Protein AF-X1J6J2-F1 (afdb_monomer)

Radius of gyration: 22.46 Å; Cα contacts (8 Å, |Δi|>4): 513; chains: 1; bounding box: 56×34×84 Å

Mean predicted aligned error: 9.99 Å

Nearest PDB structures (foldseek):
  6i2j-assembly1_A  TM=6.824E-01  e=1.708E-07  Pseudomonas aeruginosa PAO1
  6r1f-assembly1_A  TM=6.714E-01  e=5.419E-07  Pseudomonas aeruginosa PAO1
  5fr8-assembly2_B  TM=6.703E-01  e=1.821E-06  Acinetobacter baumannii
  2hdi-assembly1_A  TM=6.844E-01  e=1.929E-06  Escherichia coli
  2hdf-assembly1_A  TM=5.071E-01  e=1.022E-06  Escherichia coli

Sequence (247 aa):
IQRSVSVAATNEQGQGGARASLDQPAAVARYQLPQRSFSITAKEVDETINLKDPEDAVKYMPSLFVRKRNDGDNQAVLATRSWGLNSSARTLIYYDDLLISALIGNNNSGASPKWNLISPEAIGRIDFLNGPFAAAYPGNSIGGVLLITSKMPDKPFAVAKETVSVMPWNQYGTKDTYVTSQTSAAAGNRDGQLSWLVSANYLDSYQQPLAYTTNATFPTGTTGGFAALNKTGGVANVVGTGALAHS

InterPro domains:
  IPR012910 TonB-dependent receptor, plug domain [PF07715] (32-145)
  IPR037066 TonB-dependent receptor, plug domain superfamily [G3DSA:2.170.130.10] (6-156)
  IPR039426 TonB-dependent receptor-like [PS52016] (29-247)
  IPR039426 TonB-dependent receptor-like [PTHR30069] (23-205)

pLDDT: mean 82.09, std 16.45, range [26.69, 94.06]

Organism: NCBI:txid412755

Foldseek 3Di:
DDDDDDPDDDPPDDDDDDQPQLPPDFVCVVVVDPDDKDKDFLVNCVVPFPCQFQVSSCCPPPQWDWDDQDRPDQLTAIAGVVGDQQLRLLEWEDEQNHTQQQNPHRHSPPRHGRSQVDDNQQFGMKMKAAAQDCVPDPRSPRGTYIYTYGRFDAAWDKDKDKDKDWDQDDDLNDTDIWIKIKIKIKTWHDDDPDTDIDIDIDIWTWDDFPDFQWDQDDPPPQDSWAWDADPVRGTTITRDTDDGDID

Secondary structure (DSSP, 8-sta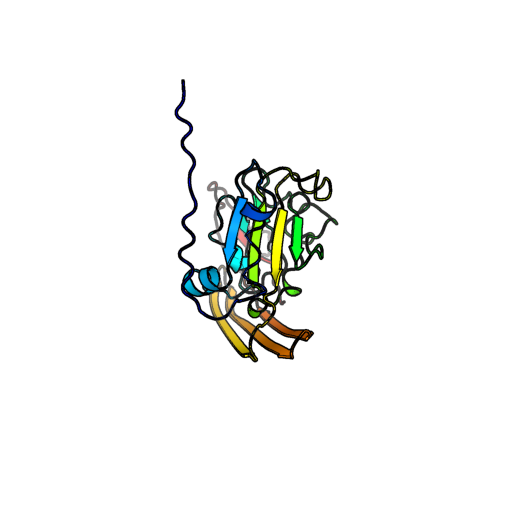te):
-------------------TTTSSPPHHHHHT-SS-EEEEEHHHHHHH---SSGGGGGTTSTTEEEE--STT-TT-EEEESS--TT-GGGSEEEETTEE-S-TT-SSSSSS---GGGS-GGGEEEEEEE-S--TTTS-TTGGG-EEEEEE---SS-EEEEEEEEEEEEEEETTEEEEEEEEEEEEEEEEEETTEEEEEEEEEEEEB----EEEEESSPPTT--S-B--B-TTS-B-EEEEEE---B-

Solvent-accessible surface area (backbone atoms only — not comparable to full-atom values): 14385 Å² total; per-residue (Å²): 134,88,84,84,85,78,84,76,82,81,80,83,76,76,94,70,80,86,50,77,58,72,66,56,62,52,64,57,71,67,65,64,56,96,55,74,58,50,71,49,41,39,69,55,33,69,75,75,39,90,67,76,46,51,72,47,68,48,65,83,43,83,66,47,46,69,54,67,88,54,80,72,45,74,37,37,20,59,21,32,84,89,33,53,48,60,40,21,42,29,37,39,36,26,50,72,85,42,75,36,41,29,75,87,36,57,27,58,77,83,17,22,30,54,56,88,80,49,45,56,86,42,47,30,34,38,33,37,41,57,37,70,42,52,91,87,40,62,76,45,15,55,41,9,39,38,40,34,36,62,52,57,40,75,52,76,49,73,50,74,49,76,49,78,48,79,45,81,42,78,56,93,90,46,71,52,73,33,50,28,43,38,42,37,36,40,40,27,32,40,64,88,92,49,64,45,76,50,74,49,68,51,62,45,23,47,49,71,68,74,40,69,47,60,30,76,60,84,59,92,90,70,74,91,59,41,87,40,62,46,100,85,70,45,61,33,24,36,72,46,75,34,70,70,48,74,75

Structure (mmCIF, N/CA/C/O backbone):
data_AF-X1J6J2-F1
#
_entry.id   AF-X1J6J2-F1
#
loop_
_atom_site.group_PDB
_atom_site.id
_atom_site.type_symbol
_atom_site.label_atom_id
_atom_site.label_alt_id
_atom_site.label_comp_id
_atom_site.label_asym_id
_atom_site.label_entity_id
_atom_site.label_seq_id
_atom_site.pdbx_PDB_ins_code
_atom_site.Cartn_x
_atom_site.Cartn_y
_atom_site.Cartn_z
_atom_site.occupancy
_atom_site.B_iso_or_equiv
_atom_site.auth_seq_id
_atom_site.auth_comp_id
_atom_site.auth_asym_id
_atom_site.auth_atom_id
_atom_site.pdbx_PDB_model_num
ATOM 1 N N . ILE A 1 1 ? 14.190 16.298 47.743 1.00 34.09 1 ILE A N 1
ATOM 2 C CA . ILE A 1 1 ? 12.717 16.450 47.802 1.00 34.09 1 ILE A CA 1
ATOM 3 C C . ILE A 1 1 ? 12.254 16.967 46.443 1.00 34.09 1 ILE A C 1
ATOM 5 O O . ILE A 1 1 ? 12.722 18.015 46.032 1.00 34.09 1 ILE A O 1
ATOM 9 N N . GLN A 1 2 ? 11.466 16.133 45.753 1.00 31.81 2 GLN A N 1
ATOM 10 C CA . GLN A 1 2 ? 10.561 16.355 44.610 1.00 31.81 2 GLN A CA 1
ATOM 11 C C . GLN A 1 2 ? 10.740 17.563 43.670 1.00 31.81 2 GLN A C 1
ATOM 13 O O . GLN A 1 2 ? 10.659 18.710 44.093 1.00 31.81 2 GLN A O 1
ATOM 18 N N . ARG A 1 3 ? 10.661 17.276 42.362 1.00 28.14 3 ARG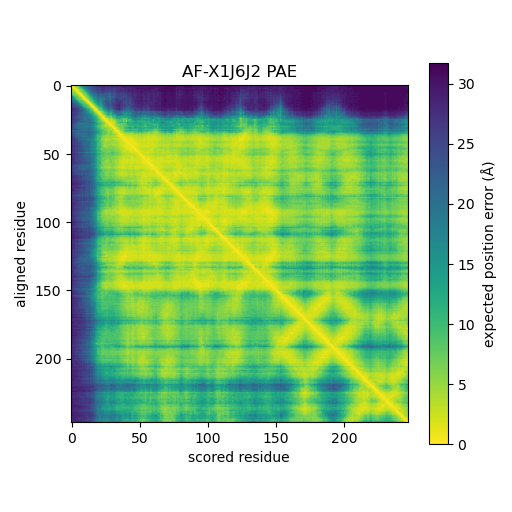 A N 1
ATOM 19 C CA . ARG A 1 3 ? 9.440 17.546 41.572 1.00 28.14 3 ARG A CA 1
ATOM 20 C C . ARG A 1 3 ? 9.403 16.668 40.315 1.00 28.14 3 ARG A C 1
ATOM 22 O O . ARG A 1 3 ? 10.126 16.888 39.353 1.00 28.14 3 ARG A O 1
ATOM 29 N N . SER A 1 4 ? 8.554 15.649 40.370 1.00 27.58 4 SER A N 1
ATOM 30 C CA . SER A 1 4 ? 8.084 14.846 39.243 1.00 27.58 4 SER A CA 1
ATOM 31 C C . SER A 1 4 ? 7.102 15.672 38.410 1.00 27.58 4 SER A C 1
ATOM 33 O O . SER A 1 4 ? 6.116 16.175 38.946 1.00 27.58 4 SER A O 1
ATOM 35 N N . VAL A 1 5 ? 7.369 15.817 37.112 1.00 31.66 5 VAL A N 1
ATOM 36 C CA . VAL A 1 5 ? 6.438 16.433 36.161 1.00 31.66 5 VAL A CA 1
ATOM 37 C C . VAL A 1 5 ? 5.543 15.323 35.623 1.00 31.66 5 VAL A C 1
ATOM 39 O O . VAL A 1 5 ? 5.947 14.534 34.774 1.00 31.66 5 VAL A O 1
ATOM 42 N N . SER A 1 6 ? 4.336 15.228 36.170 1.00 28.83 6 SER A N 1
ATOM 43 C CA . SER A 1 6 ? 3.243 14.428 35.626 1.00 28.83 6 SER A CA 1
ATOM 44 C C . SER A 1 6 ? 2.638 15.174 34.438 1.00 28.83 6 SER A C 1
ATOM 46 O O . SER A 1 6 ? 2.037 16.234 34.619 1.00 28.83 6 SER A O 1
ATOM 48 N N . VAL A 1 7 ? 2.791 14.631 33.232 1.00 30.27 7 VAL A N 1
ATOM 49 C CA . VAL A 1 7 ? 2.040 15.078 32.054 1.00 30.27 7 VAL A CA 1
ATOM 50 C C . VAL A 1 7 ? 0.628 14.512 32.179 1.00 30.27 7 VAL A C 1
ATOM 52 O O . VAL A 1 7 ? 0.382 13.346 31.880 1.00 30.27 7 VAL A O 1
ATOM 55 N N . ALA A 1 8 ? -0.283 15.326 32.706 1.00 28.17 8 ALA A N 1
ATOM 56 C CA . ALA A 1 8 ? -1.706 15.030 32.725 1.00 28.17 8 ALA A CA 1
ATOM 57 C C . ALA A 1 8 ? -2.262 15.208 31.305 1.00 28.17 8 ALA A C 1
ATOM 59 O O . ALA A 1 8 ? -2.255 16.313 30.766 1.00 28.17 8 ALA A O 1
ATOM 60 N N . ALA A 1 9 ? -2.727 14.117 30.698 1.00 30.98 9 ALA A N 1
ATOM 61 C CA . ALA A 1 9 ? -3.560 14.177 29.508 1.00 30.98 9 ALA A CA 1
ATOM 62 C C . ALA A 1 9 ? -4.929 14.742 29.915 1.00 30.98 9 ALA A C 1
ATOM 64 O O . ALA A 1 9 ? -5.708 14.083 30.605 1.00 30.98 9 ALA A O 1
ATOM 65 N N . THR A 1 10 ? -5.202 15.986 29.540 1.00 27.09 10 THR A N 1
ATOM 66 C CA . THR A 1 10 ? -6.517 16.609 29.686 1.00 27.09 10 THR A CA 1
ATOM 67 C C . THR A 1 10 ? -7.464 16.018 28.646 1.00 27.09 10 THR A C 1
ATOM 69 O O . THR A 1 10 ? -7.430 16.397 27.477 1.00 27.09 10 THR A O 1
ATOM 72 N N . ASN A 1 11 ? -8.301 15.075 29.078 1.00 31.78 11 ASN A N 1
ATOM 73 C CA . ASN A 1 11 ? -9.484 14.648 28.340 1.00 31.78 11 ASN A CA 1
ATOM 74 C C . ASN A 1 11 ? -10.595 15.682 28.557 1.00 31.78 11 ASN A C 1
ATOM 76 O O . ASN A 1 11 ? -11.349 15.592 29.524 1.00 31.78 11 ASN A O 1
ATOM 80 N N . GLU A 1 12 ? -10.719 16.648 27.651 1.00 27.95 12 GLU A N 1
ATOM 81 C CA . GLU A 1 12 ? -11.960 17.412 27.515 1.00 27.95 12 GLU A CA 1
ATOM 82 C C . GLU A 1 12 ? -12.925 16.617 26.627 1.00 27.95 12 GLU A C 1
ATOM 84 O O . GLU A 1 12 ? -12.951 16.738 25.404 1.00 27.95 12 GLU A O 1
ATOM 89 N N . GLN A 1 13 ? -13.696 15.731 27.262 1.00 32.72 13 GLN A N 1
ATOM 90 C CA . GLN A 1 13 ? -14.818 15.036 26.636 1.00 32.72 13 GLN A CA 1
ATOM 91 C C . GLN A 1 13 ? -16.052 15.945 26.643 1.00 32.72 13 GLN A C 1
ATOM 93 O O . GLN A 1 13 ? -16.760 16.058 27.643 1.00 32.72 13 GLN A O 1
ATOM 98 N N . GLY A 1 14 ? -16.337 16.558 25.493 1.00 26.69 14 GLY A N 1
ATOM 99 C CA . GLY A 1 14 ? -17.686 17.002 25.160 1.00 26.69 14 GLY A CA 1
ATOM 100 C C . GLY A 1 14 ? -18.591 15.783 24.967 1.00 26.69 14 GLY A C 1
ATOM 101 O O . GLY A 1 14 ? -18.299 14.904 24.159 1.00 26.69 14 GLY A O 1
ATOM 102 N N . GLN A 1 15 ? -19.677 15.720 25.736 1.00 31.91 15 GLN A N 1
ATOM 103 C CA . GLN A 1 15 ? -20.695 14.674 25.665 1.00 31.91 15 GLN A CA 1
ATOM 104 C C . GLN A 1 15 ? -21.340 14.627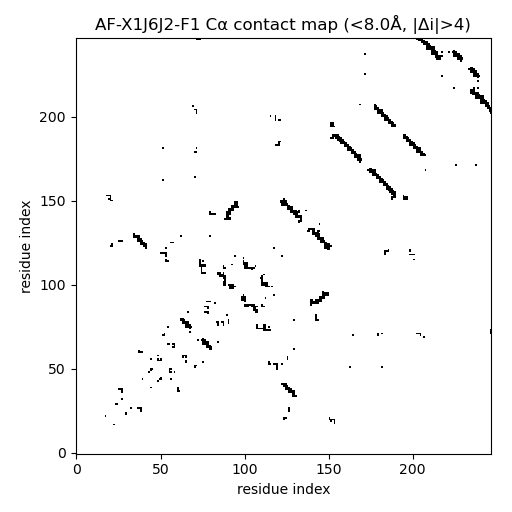 24.271 1.00 31.91 15 GLN A C 1
ATOM 106 O O . GLN A 1 15 ? -22.111 15.506 23.896 1.00 31.91 15 GLN A O 1
ATOM 111 N N . GLY A 1 16 ? -21.051 13.569 23.516 1.00 27.95 16 GLY A N 1
ATOM 112 C CA . GLY A 1 16 ? -21.704 13.270 22.248 1.00 27.95 16 GLY A CA 1
ATOM 113 C C . GLY A 1 16 ? -21.396 11.842 21.812 1.00 27.95 16 GLY A C 1
ATOM 114 O O . GLY A 1 16 ? -20.332 11.602 21.264 1.00 27.95 16 GLY A O 1
ATOM 115 N N . GLY A 1 17 ? -22.324 10.915 22.085 1.00 32.47 17 GLY A N 1
ATOM 116 C CA . GLY A 1 17 ? -22.407 9.549 21.540 1.00 32.47 17 GLY A CA 1
ATOM 117 C C . GLY A 1 17 ? -21.082 8.808 21.317 1.00 32.47 17 GLY A C 1
ATOM 118 O O . GLY A 1 17 ? -20.504 8.906 20.237 1.00 32.47 17 GLY A O 1
ATOM 119 N N . ALA A 1 18 ? -20.666 8.028 22.317 1.00 35.47 18 ALA A N 1
ATOM 120 C CA . ALA A 1 18 ? -19.495 7.150 22.295 1.00 35.47 18 ALA A CA 1
ATOM 121 C C . ALA A 1 18 ? -19.387 6.339 20.990 1.00 35.47 18 ALA A C 1
ATOM 123 O O . ALA A 1 18 ? -20.321 5.627 20.606 1.00 35.47 18 ALA A O 1
ATOM 124 N N . ARG A 1 19 ? -18.243 6.469 20.310 1.00 47.09 19 ARG A N 1
ATOM 125 C CA . ARG A 1 19 ? -17.901 5.713 19.102 1.00 47.09 19 ARG A CA 1
ATOM 126 C C . ARG A 1 19 ? -17.139 4.461 19.523 1.00 47.09 19 ARG A C 1
ATOM 128 O O . ARG A 1 19 ? -15.921 4.514 19.678 1.00 47.09 19 ARG A O 1
ATOM 135 N N . ALA A 1 20 ? -17.815 3.334 19.731 1.00 45.56 20 ALA A N 1
ATOM 136 C CA . ALA A 1 20 ? -17.240 2.209 20.479 1.00 45.56 20 ALA A CA 1
ATOM 137 C C . ALA A 1 20 ? -16.004 1.563 19.816 1.00 45.56 20 ALA A C 1
ATOM 139 O O . ALA A 1 20 ? -15.189 0.951 20.503 1.00 45.56 20 ALA A O 1
ATOM 140 N N . SER A 1 21 ? -15.832 1.701 18.495 1.00 48.38 21 SER A N 1
ATOM 141 C CA . SER A 1 21 ? -14.667 1.163 17.771 1.00 48.38 21 SER A CA 1
ATOM 142 C C . SER A 1 21 ? -13.457 2.102 17.752 1.00 48.38 21 SER A C 1
ATOM 144 O O . SER A 1 21 ? -12.316 1.646 17.672 1.00 48.38 21 SER A O 1
ATOM 146 N N . LEU A 1 22 ? -13.687 3.410 17.891 1.00 51.41 22 LEU A N 1
ATOM 147 C CA . LEU A 1 22 ? -12.637 4.433 17.945 1.00 51.41 22 LEU A CA 1
ATOM 148 C C . LEU A 1 22 ? -12.263 4.823 19.386 1.00 51.41 22 LEU A C 1
ATOM 150 O O . LEU A 1 22 ? -11.182 5.371 19.587 1.00 51.41 22 LEU A O 1
ATOM 154 N N . ASP A 1 23 ? -13.097 4.481 20.375 1.00 49.88 23 ASP A N 1
ATOM 155 C CA . ASP A 1 23 ? -12.837 4.679 21.813 1.00 49.88 23 ASP A CA 1
ATOM 156 C C . ASP A 1 23 ? -11.731 3.773 22.371 1.00 49.88 23 ASP A C 1
ATOM 158 O O . ASP A 1 23 ? -11.162 4.061 23.426 1.00 49.88 23 ASP A O 1
ATOM 162 N N . GLN A 1 24 ? -11.381 2.679 21.686 1.00 55.97 24 GLN A N 1
ATOM 163 C CA . GLN A 1 24 ? -10.177 1.939 22.058 1.00 55.97 24 GLN A CA 1
ATOM 164 C C . GLN A 1 24 ? -8.974 2.864 21.863 1.00 55.97 24 GLN A C 1
ATOM 166 O O . GLN A 1 24 ? -8.826 3.385 20.763 1.00 55.97 24 GLN A O 1
ATOM 171 N N . PRO A 1 25 ? -8.102 3.075 22.863 1.00 62.22 25 PRO A N 1
ATOM 172 C CA . PRO A 1 25 ? -6.924 3.915 22.682 1.00 62.22 25 PRO A CA 1
ATOM 173 C C . PRO A 1 25 ? -6.030 3.349 21.569 1.00 62.22 25 PRO A C 1
ATOM 175 O O . PRO A 1 25 ? -6.078 2.151 21.282 1.00 62.22 25 PRO A O 1
ATOM 178 N N . ALA A 1 26 ? -5.169 4.167 20.957 1.00 72.19 26 ALA A N 1
ATOM 179 C CA . ALA A 1 26 ? -4.114 3.646 20.079 1.00 72.19 26 ALA A CA 1
ATOM 180 C C . ALA A 1 26 ? -3.365 2.492 20.774 1.00 72.19 26 ALA A C 1
ATOM 182 O O . ALA A 1 26 ? -3.209 2.528 22.001 1.00 72.19 26 ALA A O 1
ATOM 183 N N . ALA A 1 27 ? -2.892 1.480 20.031 1.00 68.81 27 ALA A N 1
ATOM 184 C CA . ALA A 1 27 ? -2.087 0.385 20.605 1.00 68.81 27 ALA A CA 1
ATOM 185 C C . ALA A 1 27 ? -0.954 0.938 21.499 1.00 68.81 27 ALA A C 1
ATOM 187 O O . ALA A 1 27 ? -0.764 0.476 22.622 1.00 68.81 27 ALA A O 1
ATOM 188 N N . VAL A 1 28 ? -0.352 2.039 21.028 1.00 64.00 28 VAL A N 1
ATOM 189 C CA . VAL A 1 28 ? 0.025 3.244 21.793 1.00 64.00 28 VAL A CA 1
ATOM 190 C C . VAL A 1 28 ? -0.186 3.206 23.312 1.00 64.00 28 VAL A C 1
ATOM 192 O O . VAL A 1 28 ? 0.597 2.714 24.128 1.00 64.00 28 VAL A O 1
ATOM 195 N N . ALA A 1 29 ? -1.300 3.837 23.657 1.00 65.25 29 ALA A N 1
ATOM 196 C CA . ALA A 1 29 ? -1.770 4.074 25.002 1.00 65.25 29 ALA A CA 1
ATOM 197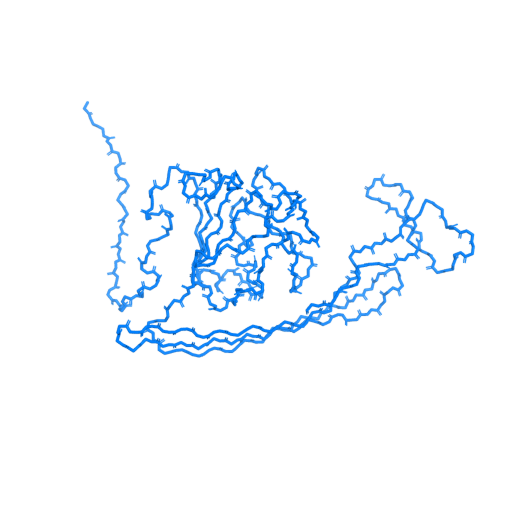 C C . ALA A 1 29 ? -2.323 2.803 25.659 1.00 65.25 29 ALA A C 1
ATOM 199 O O . ALA A 1 29 ? -2.249 2.690 26.879 1.00 65.25 29 ALA A O 1
ATOM 200 N N . ARG A 1 30 ? -2.827 1.833 24.877 1.00 68.25 30 ARG A N 1
ATOM 201 C CA . ARG A 1 30 ? -3.322 0.551 25.410 1.00 68.25 30 ARG A CA 1
ATOM 202 C C . ARG A 1 30 ? -2.218 -0.259 26.084 1.00 68.25 30 ARG A C 1
ATOM 204 O O . ARG A 1 30 ? -2.425 -0.760 27.183 1.00 68.25 30 ARG A O 1
ATOM 211 N N . TYR A 1 31 ? -1.060 -0.371 25.438 1.00 72.31 31 TYR A N 1
ATOM 212 C CA . TYR A 1 31 ? 0.030 -1.234 25.898 1.00 72.31 31 TYR A CA 1
ATOM 213 C C . TYR A 1 31 ? 1.180 -0.475 26.567 1.00 72.31 31 TYR A C 1
ATOM 215 O O . TYR A 1 31 ? 2.174 -1.100 26.925 1.00 72.31 31 TYR A O 1
ATOM 223 N N . GLN A 1 32 ? 1.060 0.852 26.728 1.00 73.19 32 GLN A N 1
ATOM 224 C CA . GLN A 1 32 ? 2.080 1.718 27.343 1.00 73.19 32 GLN A CA 1
ATOM 225 C C . GLN A 1 32 ? 3.483 1.425 26.796 1.00 73.19 32 GLN A C 1
ATOM 227 O O . GLN A 1 32 ? 4.441 1.213 27.541 1.00 73.19 32 GLN A O 1
ATOM 232 N N . LEU A 1 33 ? 3.584 1.333 25.468 1.00 78.81 33 LEU A N 1
ATOM 233 C CA . LEU A 1 33 ? 4.790 0.806 24.845 1.00 78.81 33 LEU A CA 1
ATOM 234 C C . LEU A 1 33 ? 5.978 1.738 25.123 1.00 78.81 33 LEU A C 1
ATOM 236 O O . LEU A 1 33 ? 5.877 2.944 24.892 1.00 78.81 33 LEU A O 1
ATOM 240 N N . PRO A 1 34 ? 7.132 1.197 25.555 1.00 75.31 34 PRO A N 1
ATOM 241 C CA . PRO A 1 34 ? 8.315 2.006 25.847 1.00 75.31 34 PRO A CA 1
ATOM 242 C C . PRO A 1 34 ? 8.966 2.581 24.579 1.00 75.31 34 PRO A C 1
ATOM 244 O O . PRO A 1 34 ? 9.821 3.460 24.656 1.00 75.31 34 PRO A O 1
ATOM 247 N N . GLN A 1 35 ? 8.580 2.077 23.405 1.00 78.50 35 GLN A N 1
ATOM 248 C CA . GLN A 1 35 ? 9.116 2.477 22.111 1.00 78.50 35 GLN A CA 1
ATOM 249 C C . GLN A 1 35 ? 8.168 3.404 21.352 1.00 78.50 35 GLN A C 1
ATOM 251 O O . GLN A 1 35 ? 6.945 3.331 21.488 1.00 78.50 35 GLN A O 1
ATOM 256 N N . ARG A 1 36 ? 8.746 4.269 20.507 1.00 82.12 36 ARG A N 1
ATOM 257 C CA . ARG A 1 36 ? 7.968 5.169 19.649 1.00 82.12 36 ARG A CA 1
ATOM 258 C C . ARG A 1 36 ? 7.079 4.355 18.721 1.00 82.12 36 ARG A C 1
ATOM 260 O O . ARG A 1 36 ? 7.585 3.619 17.886 1.00 82.12 36 ARG A O 1
ATOM 267 N N . SER A 1 37 ? 5.778 4.560 18.828 1.00 86.56 37 SER A N 1
ATOM 268 C CA . SER A 1 37 ? 4.806 4.033 17.878 1.00 86.56 37 SER A CA 1
ATOM 269 C C . SER A 1 37 ? 3.975 5.180 17.334 1.00 86.56 37 SER A C 1
ATOM 271 O O . SER A 1 37 ? 3.901 6.249 17.944 1.00 86.56 37 SER A O 1
ATOM 273 N N . PHE A 1 38 ? 3.372 4.956 16.180 1.00 88.94 38 PHE A N 1
ATOM 274 C CA . PHE A 1 38 ? 2.608 5.964 15.464 1.00 88.94 38 PHE A CA 1
ATOM 275 C C . PHE A 1 38 ? 1.203 5.436 15.233 1.00 88.94 38 PHE A C 1
ATOM 277 O O . PHE A 1 38 ? 1.030 4.243 15.019 1.00 88.94 38 PHE A O 1
ATOM 284 N N . SER A 1 39 ? 0.215 6.314 15.294 1.00 90.38 39 SER A N 1
ATOM 285 C CA . SER A 1 39 ? -1.182 5.966 15.068 1.00 90.38 39 SER A CA 1
ATOM 286 C C . SER A 1 39 ? -1.776 6.972 14.102 1.00 90.38 39 SER A C 1
ATOM 288 O O . SER A 1 39 ? -1.413 8.147 14.159 1.00 90.38 39 SER A O 1
ATOM 290 N N . ILE A 1 40 ? -2.654 6.504 13.227 1.00 90.69 40 ILE A N 1
ATOM 291 C CA . ILE A 1 40 ? -3.485 7.350 12.379 1.00 90.69 40 ILE A CA 1
ATOM 292 C C . ILE A 1 40 ? -4.896 6.765 12.339 1.00 90.69 40 ILE A C 1
ATOM 294 O O . ILE A 1 40 ? -5.094 5.561 12.155 1.00 90.69 40 ILE A O 1
ATOM 298 N N . THR A 1 41 ? -5.891 7.606 12.573 1.00 91.25 41 THR A N 1
ATOM 299 C CA . THR A 1 41 ? -7.309 7.237 12.564 1.00 91.25 41 THR A CA 1
ATOM 300 C C . THR A 1 41 ? -7.915 7.422 11.177 1.00 91.25 41 THR A C 1
ATOM 302 O O . THR A 1 41 ? -7.421 8.213 10.381 1.00 91.25 41 THR A O 1
ATOM 305 N N . ALA A 1 42 ? -9.032 6.748 10.896 1.00 86.81 42 ALA A N 1
ATOM 306 C CA . ALA A 1 42 ? -9.761 6.903 9.635 1.00 86.81 42 ALA A CA 1
ATOM 307 C C . ALA A 1 42 ? -10.092 8.368 9.321 1.00 86.81 42 ALA A C 1
ATOM 309 O O . ALA A 1 42 ? -9.950 8.801 8.188 1.00 86.81 42 ALA A O 1
ATOM 310 N N . LYS A 1 43 ? -10.455 9.152 10.346 1.00 87.19 43 LYS A N 1
ATOM 311 C CA . LYS A 1 43 ? -10.728 10.584 10.190 1.00 87.19 43 LYS A CA 1
ATOM 312 C C . LYS A 1 43 ? -9.487 11.351 9.718 1.00 87.19 43 LYS A C 1
ATOM 314 O O . LYS A 1 43 ? -9.586 12.164 8.811 1.00 87.19 43 LYS A O 1
ATOM 319 N N . GLU A 1 44 ? -8.329 11.093 10.321 1.00 89.25 44 GLU A N 1
ATOM 320 C CA . GLU A 1 44 ? -7.076 11.741 9.918 1.00 89.25 44 GLU A CA 1
ATOM 321 C C . GLU A 1 44 ? -6.641 11.297 8.518 1.00 89.25 44 GLU A C 1
ATOM 323 O O . GLU A 1 44 ? -6.164 12.124 7.744 1.00 89.25 44 GLU A O 1
ATOM 328 N N . VAL A 1 45 ? -6.835 10.018 8.166 1.00 89.19 45 VAL A N 1
ATOM 329 C CA . VAL A 1 45 ? -6.596 9.520 6.802 1.00 89.19 45 VAL A CA 1
ATOM 330 C C . VAL A 1 45 ? -7.491 10.263 5.809 1.00 89.19 45 VAL A C 1
ATOM 332 O O . VAL A 1 45 ? -6.965 10.814 4.848 1.00 89.19 45 VAL A O 1
ATOM 335 N N . ASP A 1 46 ? -8.797 10.359 6.067 1.00 86.56 46 ASP A N 1
ATOM 336 C CA . ASP A 1 46 ? -9.756 11.050 5.193 1.00 86.56 46 ASP A CA 1
ATOM 337 C C . ASP A 1 46 ? -9.419 12.543 5.004 1.00 86.56 46 ASP A C 1
ATOM 339 O O . ASP A 1 46 ? -9.628 13.101 3.927 1.00 86.56 46 ASP A O 1
ATOM 343 N N . GLU A 1 47 ? -8.884 13.202 6.037 1.00 89.19 47 GLU A N 1
ATOM 344 C CA . GLU A 1 47 ? -8.540 14.631 6.007 1.00 89.19 47 GLU A CA 1
ATOM 345 C C . GLU A 1 47 ? -7.167 14.922 5.373 1.00 89.19 47 GLU A C 1
ATOM 347 O O . GLU A 1 47 ? -6.958 16.013 4.837 1.00 89.19 47 GLU A O 1
ATOM 352 N N . THR A 1 48 ? -6.215 13.984 5.437 1.00 89.50 48 THR A N 1
ATOM 353 C CA . THR A 1 48 ? -4.805 14.241 5.067 1.00 89.50 48 THR A CA 1
ATOM 354 C C . THR A 1 48 ? -4.307 13.441 3.868 1.00 89.50 48 THR A C 1
ATOM 356 O O . THR A 1 48 ? -3.310 13.821 3.245 1.00 89.50 48 THR A O 1
ATOM 359 N N . ILE A 1 49 ? -4.973 12.340 3.523 1.00 88.62 49 ILE A N 1
ATOM 360 C CA . ILE A 1 49 ? -4.532 11.391 2.505 1.00 88.62 49 ILE A CA 1
ATOM 361 C C . ILE A 1 49 ? -5.652 11.205 1.488 1.00 88.62 49 ILE A C 1
ATOM 363 O O . ILE A 1 49 ? -6.775 10.838 1.814 1.00 88.62 49 ILE A O 1
ATOM 367 N N . ASN A 1 50 ? -5.320 11.371 0.207 1.00 86.38 50 ASN A N 1
ATOM 368 C CA . ASN A 1 50 ? -6.185 10.871 -0.853 1.00 86.38 50 ASN A CA 1
ATOM 369 C C . ASN A 1 50 ? -6.077 9.340 -0.901 1.00 86.38 50 ASN A C 1
ATOM 371 O O . ASN A 1 50 ? -5.220 8.797 -1.601 1.00 86.38 50 ASN A O 1
ATOM 375 N N . LEU A 1 51 ? -6.898 8.673 -0.093 1.00 85.81 51 LEU A N 1
ATOM 376 C CA . LEU A 1 51 ? -6.890 7.227 0.070 1.00 85.81 51 LEU A CA 1
ATOM 377 C C . LEU A 1 51 ? -7.511 6.561 -1.162 1.00 85.81 51 LEU A C 1
ATOM 379 O O . LEU A 1 51 ? -8.738 6.503 -1.283 1.00 85.81 51 LEU A O 1
ATOM 383 N N . LYS A 1 52 ? -6.666 6.099 -2.086 1.00 84.00 52 LYS A N 1
ATOM 384 C CA . LYS A 1 52 ? -7.090 5.273 -3.222 1.00 84.00 52 LYS A CA 1
ATOM 385 C C . LYS A 1 52 ? -6.998 3.807 -2.824 1.00 84.00 52 LYS A C 1
ATOM 387 O O . LYS A 1 52 ? -8.013 3.152 -2.635 1.00 84.00 52 LYS A O 1
ATOM 392 N N . ASP A 1 53 ? -5.777 3.369 -2.544 1.00 87.31 53 ASP A N 1
ATOM 393 C CA . ASP A 1 53 ? -5.474 2.007 -2.130 1.00 87.31 53 ASP A CA 1
ATOM 394 C C . ASP A 1 53 ? -5.225 1.935 -0.615 1.00 87.31 53 ASP A C 1
ATOM 396 O O . ASP A 1 53 ? -4.816 2.933 -0.008 1.00 87.31 53 ASP A O 1
ATOM 400 N N . PRO A 1 54 ? -5.455 0.783 0.037 1.00 88.62 54 PRO A N 1
ATOM 401 C CA . PRO A 1 54 ? -5.315 0.660 1.489 1.00 88.62 54 PRO A CA 1
ATOM 402 C C . PRO A 1 54 ? -3.894 0.971 1.985 1.00 88.62 54 PRO A C 1
ATOM 404 O O . PRO A 1 54 ? -3.732 1.504 3.083 1.00 88.62 54 PRO A O 1
ATOM 407 N N . GLU A 1 55 ? -2.857 0.707 1.189 1.00 90.19 55 GLU A N 1
ATOM 408 C CA . GLU A 1 55 ? -1.475 1.041 1.537 1.00 90.19 55 GLU A CA 1
ATOM 409 C C . GLU A 1 55 ? -1.174 2.550 1.523 1.00 90.19 55 GLU A C 1
ATOM 411 O O . GLU A 1 55 ? -0.216 2.988 2.166 1.00 90.19 55 GLU A O 1
ATOM 416 N N . ASP A 1 56 ? -1.992 3.372 0.853 1.00 90.56 56 ASP A N 1
ATOM 417 C CA . ASP A 1 56 ? -1.824 4.830 0.871 1.00 90.56 56 ASP A CA 1
ATOM 418 C C . ASP A 1 56 ? -2.101 5.408 2.267 1.00 90.56 56 ASP A C 1
ATOM 420 O O . ASP A 1 56 ? -1.549 6.454 2.616 1.00 90.56 56 ASP A O 1
ATOM 424 N N . ALA A 1 57 ? -2.879 4.710 3.103 1.00 90.75 57 ALA A N 1
ATOM 425 C CA . ALA A 1 57 ? -3.218 5.138 4.461 1.00 90.75 57 ALA A CA 1
ATOM 426 C C . ALA A 1 57 ? -1.988 5.351 5.360 1.00 90.75 57 ALA A C 1
ATOM 428 O O . ALA A 1 57 ? -2.045 6.113 6.323 1.00 90.75 57 ALA A O 1
ATOM 429 N N . VAL A 1 58 ? -0.856 4.713 5.041 1.00 92.06 58 VAL A N 1
ATOM 430 C CA . VAL A 1 58 ? 0.389 4.841 5.815 1.00 92.06 58 VAL A CA 1
ATOM 431 C C . VAL A 1 58 ? 1.426 5.754 5.162 1.00 92.06 58 VAL A C 1
ATOM 433 O O . VAL A 1 58 ? 2.542 5.879 5.667 1.00 92.06 58 VAL A O 1
ATOM 436 N N . LYS A 1 59 ? 1.080 6.424 4.056 1.00 89.31 59 LYS A N 1
ATOM 437 C CA . LYS A 1 59 ? 2.007 7.227 3.240 1.00 89.31 59 LYS A CA 1
ATOM 438 C C . LYS A 1 59 ? 2.755 8.305 4.026 1.00 89.31 59 LYS A C 1
ATOM 440 O O . LYS A 1 59 ? 3.921 8.567 3.738 1.00 89.31 59 LYS A O 1
ATOM 445 N N . TYR A 1 60 ? 2.092 8.926 4.999 1.00 90.44 60 TYR A N 1
ATOM 446 C CA . TYR A 1 60 ? 2.671 9.985 5.832 1.00 90.44 60 TYR A CA 1
ATOM 447 C C . TYR A 1 60 ? 3.046 9.517 7.241 1.00 90.44 60 TYR A C 1
ATOM 449 O O . TYR A 1 60 ? 3.438 10.333 8.076 1.00 90.44 60 TYR A O 1
ATOM 457 N N . MET A 1 61 ? 2.973 8.212 7.518 1.00 91.25 61 MET A N 1
ATOM 458 C CA . MET A 1 61 ? 3.416 7.688 8.804 1.00 91.25 61 MET A CA 1
ATOM 459 C C . MET A 1 61 ? 4.945 7.792 8.926 1.00 91.25 61 MET A C 1
ATOM 461 O O . MET A 1 61 ? 5.679 7.393 8.017 1.00 91.25 61 MET A O 1
ATOM 465 N N . PRO A 1 62 ? 5.471 8.295 10.056 1.00 89.06 62 PRO A N 1
ATOM 466 C CA . PRO A 1 62 ? 6.909 8.430 10.229 1.00 89.06 62 PRO A CA 1
ATOM 467 C C . PRO A 1 62 ? 7.634 7.083 10.200 1.00 89.06 62 PRO A C 1
ATOM 469 O O . PRO A 1 62 ? 7.164 6.090 10.750 1.00 89.06 62 PRO A O 1
ATOM 472 N N . SER A 1 63 ? 8.858 7.079 9.662 1.00 87.06 63 SER A N 1
ATOM 473 C CA . SER A 1 63 ? 9.740 5.895 9.606 1.00 87.06 63 SER A CA 1
ATOM 474 C C . SER A 1 63 ? 9.205 4.713 8.786 1.00 87.06 63 SER A C 1
ATOM 476 O O . SER A 1 63 ? 9.790 3.630 8.863 1.00 87.06 63 SER A O 1
ATOM 478 N N . LEU A 1 64 ? 8.148 4.927 8.000 1.00 91.19 64 LEU A N 1
ATOM 479 C CA . LEU A 1 64 ? 7.608 3.971 7.045 1.00 91.19 64 LEU A CA 1
ATOM 480 C C . LEU A 1 64 ? 7.808 4.459 5.615 1.00 91.19 64 LEU A C 1
ATOM 482 O O . LEU A 1 64 ? 7.779 5.654 5.326 1.00 91.19 64 LEU A O 1
ATOM 486 N N . PHE A 1 65 ? 8.005 3.505 4.717 1.00 91.25 65 PHE A N 1
ATOM 487 C CA . PHE A 1 65 ? 8.014 3.738 3.286 1.00 91.25 65 PHE A CA 1
ATOM 488 C C . PHE A 1 65 ? 7.282 2.592 2.597 1.00 91.25 65 PHE A C 1
ATOM 490 O O . PHE A 1 65 ? 7.705 1.442 2.683 1.00 91.25 65 PHE A O 1
ATOM 497 N N . VAL A 1 66 ? 6.195 2.901 1.898 1.00 91.88 66 VAL A N 1
ATOM 498 C CA . VAL A 1 66 ? 5.504 1.939 1.038 1.00 91.88 66 VAL A CA 1
ATOM 499 C C . VAL A 1 66 ? 5.998 2.128 -0.385 1.00 91.88 66 VAL A C 1
ATOM 501 O O . VAL A 1 66 ? 5.919 3.222 -0.946 1.00 91.88 66 VAL A O 1
ATOM 504 N N . ARG A 1 67 ? 6.497 1.053 -0.993 1.00 90.81 67 ARG A N 1
ATOM 505 C CA . ARG A 1 67 ? 6.863 1.069 -2.409 1.00 90.81 67 ARG A CA 1
ATOM 506 C C . ARG A 1 67 ? 5.656 0.719 -3.268 1.00 90.81 67 ARG A C 1
ATOM 508 O O . ARG A 1 67 ? 5.480 -0.443 -3.614 1.00 90.81 67 ARG A O 1
ATOM 515 N N . LYS A 1 68 ? 4.903 1.739 -3.657 1.00 88.19 68 LYS A N 1
ATOM 516 C CA . LYS A 1 68 ? 3.816 1.649 -4.633 1.00 88.19 68 LYS A CA 1
ATOM 517 C C . LYS A 1 68 ? 4.333 1.998 -6.036 1.00 88.19 68 LYS A C 1
ATOM 519 O O . LYS A 1 68 ? 5.005 3.019 -6.199 1.00 88.19 68 LYS A O 1
ATOM 524 N N . ARG A 1 69 ? 4.093 1.145 -7.036 1.00 84.75 69 ARG A N 1
ATOM 525 C CA . ARG A 1 69 ? 4.530 1.349 -8.439 1.00 84.75 69 ARG A CA 1
ATOM 526 C C . ARG A 1 69 ? 3.460 2.015 -9.308 1.00 84.75 69 ARG A C 1
ATOM 528 O O . ARG A 1 69 ? 3.800 2.680 -10.287 1.00 84.75 69 ARG A O 1
ATOM 535 N N . ASN A 1 70 ? 2.196 1.820 -8.954 1.00 82.56 70 ASN A N 1
ATOM 536 C CA . ASN A 1 70 ? 0.998 2.321 -9.626 1.00 82.56 70 ASN A CA 1
ATOM 537 C C . ASN A 1 70 ? -0.203 2.217 -8.678 1.00 82.56 70 ASN A C 1
ATOM 539 O O . ASN A 1 70 ? -0.100 1.620 -7.609 1.00 82.56 70 ASN A O 1
ATOM 543 N N . ASP A 1 71 ? -1.319 2.830 -9.066 1.00 83.31 71 ASP A N 1
ATOM 544 C CA . ASP A 1 71 ? -2.596 2.628 -8.384 1.00 83.31 71 ASP A CA 1
ATOM 545 C C . ASP A 1 71 ? -3.022 1.157 -8.563 1.00 83.31 71 ASP A C 1
ATOM 547 O O . ASP A 1 71 ? -2.975 0.618 -9.676 1.00 83.31 71 ASP A O 1
ATOM 551 N N . GLY A 1 72 ? -3.374 0.497 -7.462 1.00 78.19 72 GLY A N 1
ATOM 552 C CA . GLY A 1 72 ? -3.693 -0.926 -7.442 1.00 78.19 72 GLY A CA 1
ATOM 553 C C . GLY A 1 72 ? -2.500 -1.891 -7.398 1.00 78.19 72 GLY A C 1
ATOM 554 O O . GLY A 1 72 ? -2.603 -3.036 -7.846 1.00 78.19 72 GLY A O 1
ATOM 555 N N . ASP A 1 73 ? -1.343 -1.451 -6.896 1.00 82.88 73 ASP A N 1
ATOM 556 C CA . ASP A 1 73 ? -0.133 -2.277 -6.849 1.00 82.88 73 ASP A CA 1
ATOM 557 C C . ASP A 1 73 ? -0.235 -3.428 -5.830 1.00 82.88 73 ASP A C 1
ATOM 559 O O . ASP A 1 73 ? 0.069 -3.290 -4.644 1.00 82.88 73 ASP A O 1
ATOM 563 N N . ASN A 1 74 ? -0.525 -4.634 -6.319 1.00 78.75 74 ASN A N 1
ATOM 564 C CA . ASN A 1 74 ? -0.582 -5.839 -5.487 1.00 78.75 74 ASN A CA 1
ATOM 565 C C . ASN A 1 74 ? 0.784 -6.322 -4.944 1.00 78.75 74 ASN A C 1
ATOM 567 O O . ASN A 1 74 ? 0.831 -7.314 -4.210 1.00 78.75 74 ASN A O 1
ATOM 571 N N . GLN A 1 75 ? 1.896 -5.662 -5.297 1.00 84.38 75 GLN A N 1
ATOM 572 C CA . GLN A 1 75 ? 3.236 -5.958 -4.781 1.00 84.38 75 GLN A CA 1
ATOM 573 C C . GLN A 1 75 ? 3.806 -4.860 -3.874 1.00 84.38 75 GLN A C 1
ATOM 575 O O . GLN A 1 75 ? 5.021 -4.853 -3.635 1.00 84.38 75 GLN A O 1
ATOM 580 N N . ALA A 1 76 ? 2.978 -3.968 -3.330 1.00 88.50 76 ALA A N 1
ATOM 581 C CA . ALA A 1 76 ? 3.452 -2.904 -2.455 1.00 88.50 76 ALA A CA 1
ATOM 582 C C . ALA A 1 76 ? 4.098 -3.456 -1.166 1.00 88.50 76 ALA A C 1
ATOM 584 O O . ALA A 1 76 ? 3.435 -4.024 -0.301 1.00 88.50 76 ALA A O 1
ATOM 585 N N . VAL A 1 77 ? 5.416 -3.290 -1.015 1.00 90.94 77 VAL A N 1
ATOM 586 C CA . VAL A 1 77 ? 6.155 -3.705 0.193 1.00 90.94 77 VAL A CA 1
ATOM 587 C C . VAL A 1 77 ? 6.376 -2.519 1.118 1.00 90.94 77 VAL A C 1
ATOM 589 O O . VAL A 1 77 ? 6.720 -1.423 0.668 1.00 90.94 77 VAL A O 1
ATOM 592 N N . LEU A 1 78 ? 6.249 -2.778 2.418 1.00 91.00 78 LEU A N 1
ATOM 593 C CA . LEU A 1 78 ? 6.590 -1.846 3.480 1.00 91.00 78 LEU A CA 1
ATOM 594 C C . LEU A 1 78 ? 8.078 -1.963 3.847 1.00 91.00 78 LEU A C 1
ATOM 596 O O . LEU A 1 78 ? 8.556 -3.029 4.235 1.00 91.00 78 LEU A O 1
ATOM 600 N N . ALA A 1 79 ? 8.801 -0.856 3.754 1.00 90.50 79 ALA A N 1
ATOM 601 C CA . ALA A 1 79 ? 10.113 -0.667 4.354 1.00 90.50 79 ALA A CA 1
ATOM 602 C C . ALA A 1 79 ? 9.991 0.178 5.623 1.00 90.50 79 ALA A C 1
ATOM 604 O O . ALA A 1 79 ? 9.113 1.035 5.750 1.00 90.50 79 ALA A O 1
ATOM 605 N N . THR A 1 80 ? 10.904 -0.059 6.556 1.00 91.25 80 THR A N 1
ATOM 606 C CA . THR A 1 80 ? 10.989 0.669 7.823 1.00 91.25 80 THR A CA 1
ATOM 607 C C . THR A 1 80 ? 12.360 1.313 7.954 1.00 91.25 80 THR A C 1
ATOM 609 O O . THR A 1 80 ? 13.243 1.103 7.120 1.00 91.25 80 THR A O 1
ATOM 612 N N . ARG A 1 81 ? 12.576 2.095 9.015 1.00 87.56 81 ARG A N 1
ATOM 613 C CA . ARG A 1 81 ? 13.860 2.770 9.267 1.00 87.56 81 ARG A CA 1
ATOM 614 C C . ARG A 1 81 ? 15.081 1.845 9.155 1.00 87.56 81 ARG A C 1
ATOM 616 O O . ARG A 1 81 ? 16.137 2.300 8.723 1.00 87.56 81 ARG A O 1
ATOM 623 N N . SER A 1 82 ? 14.954 0.590 9.580 1.00 85.56 82 SER A N 1
ATOM 624 C CA . SER A 1 82 ? 16.074 -0.356 9.662 1.00 85.56 82 SER A CA 1
ATOM 625 C C . SER A 1 82 ? 16.081 -1.405 8.551 1.00 85.56 82 SER A C 1
ATOM 627 O O . SER A 1 82 ? 17.121 -2.016 8.318 1.00 85.56 82 SER A O 1
ATOM 629 N N . TRP A 1 83 ? 14.954 -1.623 7.867 1.00 88.31 83 TRP A N 1
ATOM 630 C CA . TRP A 1 83 ? 14.808 -2.698 6.886 1.00 88.31 83 TRP A CA 1
ATOM 631 C C . TRP A 1 83 ? 14.239 -2.181 5.574 1.00 88.31 83 TRP A C 1
ATOM 633 O O . TRP A 1 83 ? 13.176 -1.566 5.530 1.00 88.31 83 TRP A O 1
ATOM 643 N N . GLY A 1 84 ? 14.966 -2.452 4.492 1.00 89.00 84 GLY A N 1
ATOM 644 C CA . GLY A 1 84 ? 14.590 -2.033 3.149 1.00 89.00 84 GLY A CA 1
ATOM 645 C C . GLY A 1 84 ? 13.579 -2.960 2.470 1.00 89.00 84 GLY A C 1
ATOM 646 O O . GLY A 1 84 ? 13.192 -4.009 2.976 1.00 89.00 84 GLY A O 1
ATOM 647 N N . LEU A 1 85 ? 13.223 -2.595 1.241 1.00 88.25 85 LEU A N 1
ATOM 648 C CA . LEU A 1 85 ? 12.179 -3.234 0.426 1.00 88.25 85 LEU A CA 1
ATOM 649 C C . LEU A 1 85 ? 12.465 -4.685 0.016 1.00 88.25 85 LEU A C 1
ATOM 651 O O . LEU A 1 85 ? 11.562 -5.386 -0.420 1.00 88.25 85 LEU A O 1
ATOM 655 N N . ASN A 1 86 ? 13.712 -5.140 0.137 1.00 89.25 86 ASN A N 1
ATOM 656 C CA . ASN A 1 86 ? 14.095 -6.533 -0.113 1.00 89.25 86 ASN A CA 1
ATOM 657 C C . ASN A 1 86 ? 14.000 -7.396 1.154 1.00 89.25 86 ASN A C 1
ATOM 659 O O . ASN A 1 86 ? 14.483 -8.517 1.165 1.00 89.25 86 ASN A O 1
ATOM 663 N N . SER A 1 87 ? 13.446 -6.872 2.247 1.00 90.31 87 SER A N 1
ATOM 664 C CA . SER A 1 87 ? 13.278 -7.570 3.529 1.00 90.31 87 SER A CA 1
ATOM 665 C C . SER A 1 87 ? 11.803 -7.599 3.949 1.00 90.31 87 SER A C 1
ATOM 667 O O . SER A 1 87 ? 11.472 -7.321 5.099 1.00 90.31 87 SER A O 1
ATOM 669 N N . SER A 1 88 ? 10.911 -7.907 3.002 1.00 87.88 88 SER A N 1
ATOM 670 C CA . SER A 1 88 ? 9.456 -7.858 3.186 1.00 87.88 88 SER A CA 1
ATOM 671 C C . SER A 1 88 ? 8.939 -8.736 4.332 1.00 87.88 88 SER A C 1
ATOM 673 O O . SER A 1 88 ? 8.015 -8.331 5.029 1.00 87.88 88 SER A O 1
ATOM 675 N N . ALA A 1 89 ? 9.568 -9.884 4.611 1.00 90.50 89 ALA A N 1
ATOM 676 C CA . ALA A 1 89 ? 9.169 -10.785 5.697 1.00 90.50 89 ALA A CA 1
ATOM 677 C C . ALA A 1 89 ? 9.700 -10.369 7.083 1.00 90.50 89 ALA A C 1
ATOM 679 O O . ALA A 1 89 ? 9.600 -11.149 8.033 1.00 90.50 89 ALA A O 1
ATOM 680 N N . ARG A 1 90 ? 10.306 -9.179 7.206 1.00 91.06 90 ARG A N 1
ATOM 681 C CA . ARG A 1 90 ? 10.806 -8.622 8.477 1.00 91.06 90 ARG A CA 1
ATOM 682 C C . ARG A 1 90 ? 9.897 -7.554 9.082 1.00 91.06 90 ARG A C 1
ATOM 684 O O . ARG A 1 90 ? 10.159 -7.098 10.192 1.00 91.06 90 ARG A O 1
ATOM 691 N N . THR A 1 91 ? 8.843 -7.171 8.372 1.00 91.12 91 THR A N 1
ATOM 692 C CA . THR A 1 91 ? 7.817 -6.255 8.868 1.00 91.12 91 THR A CA 1
ATOM 693 C C . THR A 1 91 ? 6.468 -6.934 8.716 1.00 91.12 91 THR A C 1
ATOM 695 O O . THR A 1 91 ? 6.102 -7.392 7.630 1.00 91.12 91 THR A O 1
ATOM 698 N N . LEU A 1 92 ? 5.739 -7.047 9.820 1.00 93.44 92 LEU A N 1
ATOM 699 C CA . LEU A 1 92 ? 4.464 -7.754 9.830 1.00 93.44 92 LEU A CA 1
ATOM 700 C C . LEU A 1 92 ? 3.320 -6.764 9.690 1.00 93.44 92 LEU A C 1
ATOM 702 O O . LEU A 1 92 ? 3.331 -5.725 10.339 1.00 93.44 92 LEU A O 1
ATOM 706 N N . ILE A 1 93 ? 2.343 -7.097 8.858 1.00 94.00 93 ILE A N 1
ATOM 707 C CA . ILE A 1 93 ? 1.120 -6.329 8.679 1.00 94.00 93 ILE A CA 1
ATOM 708 C C . ILE A 1 93 ? -0.046 -7.233 9.050 1.00 94.00 93 ILE A C 1
ATOM 710 O O . ILE A 1 93 ? -0.188 -8.327 8.494 1.00 94.00 93 ILE A O 1
ATOM 714 N N . TYR A 1 94 ? -0.852 -6.764 9.993 1.00 94.06 94 TYR A N 1
ATOM 715 C CA . TYR A 1 94 ? -2.063 -7.425 10.448 1.00 94.06 94 TYR A CA 1
ATOM 716 C C . TYR A 1 94 ? -3.278 -6.572 10.118 1.00 94.06 94 TYR A C 1
ATOM 718 O O . TYR A 1 94 ? -3.234 -5.351 10.264 1.00 94.06 94 TYR A O 1
ATOM 726 N N . TYR A 1 95 ? -4.359 -7.227 9.719 1.00 92.75 95 TYR A N 1
ATOM 727 C CA . TYR A 1 95 ? -5.684 -6.639 9.595 1.00 92.75 95 TYR A CA 1
ATOM 728 C C . TYR A 1 95 ? -6.628 -7.393 10.527 1.00 92.75 95 TYR A C 1
ATOM 730 O O . TYR A 1 95 ? -6.854 -8.575 10.307 1.00 92.75 95 TYR A O 1
ATOM 738 N N . ASP A 1 96 ? -7.109 -6.753 11.594 1.00 90.50 96 ASP A N 1
ATOM 739 C CA . ASP A 1 96 ? -7.920 -7.401 12.639 1.00 90.50 96 ASP A CA 1
ATOM 740 C C . ASP A 1 96 ? -7.320 -8.742 13.116 1.00 90.50 96 ASP A C 1
ATOM 742 O O . ASP A 1 96 ? -7.968 -9.785 13.100 1.00 90.5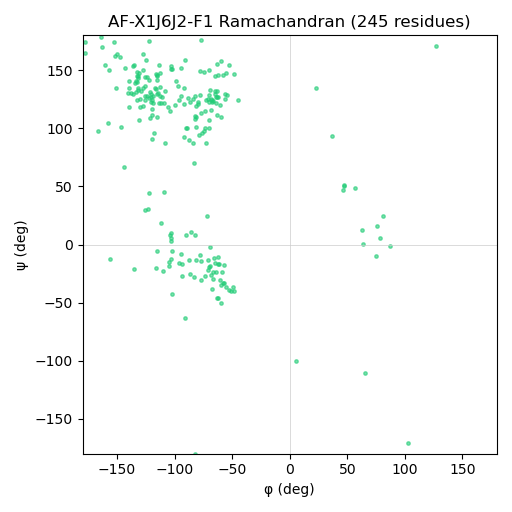0 96 ASP A O 1
ATOM 746 N N . ASP A 1 97 ? -6.032 -8.719 13.475 1.00 90.00 97 ASP A N 1
ATOM 747 C CA . ASP A 1 97 ? -5.221 -9.881 13.882 1.00 90.00 97 ASP A CA 1
ATOM 748 C C . ASP A 1 97 ? -5.001 -10.971 12.809 1.00 90.00 97 ASP A C 1
ATOM 750 O O . ASP A 1 97 ? -4.254 -11.928 13.034 1.00 90.00 97 ASP A O 1
ATOM 754 N N . LEU A 1 98 ? -5.528 -10.802 11.593 1.00 92.50 98 LEU A N 1
ATOM 755 C CA . LEU A 1 98 ? -5.170 -11.624 10.439 1.00 92.50 98 LEU A CA 1
ATOM 756 C C . LEU A 1 98 ? -3.841 -11.153 9.844 1.00 92.50 98 LEU A C 1
ATOM 758 O O . LEU A 1 98 ? -3.718 -10.018 9.381 1.00 92.50 98 LEU A O 1
ATOM 762 N N . LEU A 1 99 ? -2.845 -12.038 9.798 1.00 93.44 99 LEU A N 1
ATOM 763 C CA . LEU A 1 99 ? -1.575 -11.752 9.134 1.00 93.44 99 LEU A CA 1
ATOM 764 C C . LEU A 1 99 ? -1.777 -11.664 7.614 1.00 93.44 99 LEU A C 1
ATOM 766 O O . LEU A 1 99 ? -2.059 -12.672 6.966 1.00 93.44 99 LEU A O 1
ATOM 770 N N . ILE A 1 100 ? -1.552 -10.482 7.040 1.00 93.12 100 ILE A N 1
ATOM 771 C CA . ILE A 1 100 ? -1.602 -10.274 5.585 1.00 93.12 100 ILE A CA 1
ATOM 772 C C . ILE A 1 100 ? -0.213 -10.186 4.944 1.00 93.12 100 ILE A C 1
ATOM 774 O O . ILE A 1 100 ? -0.096 -10.254 3.719 1.00 93.12 100 ILE A O 1
ATOM 778 N N . SER A 1 101 ? 0.856 -10.055 5.739 1.00 92.31 101 SER A N 1
ATOM 779 C CA . SER A 1 101 ? 2.230 -10.152 5.230 1.00 92.31 101 SER A CA 1
ATOM 780 C C . SER A 1 101 ? 2.517 -11.543 4.671 1.00 92.31 101 SER A C 1
ATOM 782 O O . SER A 1 101 ? 2.304 -12.557 5.335 1.00 92.31 101 SER A O 1
ATOM 784 N N . ALA A 1 102 ? 3.098 -11.596 3.475 1.00 90.50 102 ALA A N 1
ATOM 785 C CA . ALA A 1 102 ? 3.546 -12.844 2.877 1.00 90.50 102 ALA A CA 1
ATOM 786 C C . ALA A 1 102 ? 4.933 -13.236 3.419 1.00 90.50 102 ALA A C 1
ATOM 788 O O . ALA A 1 102 ? 5.947 -12.647 3.054 1.00 90.50 102 ALA A O 1
ATOM 789 N N . LEU A 1 103 ? 4.989 -14.267 4.267 1.00 90.69 103 LEU A N 1
ATOM 790 C CA . LEU A 1 103 ? 6.243 -14.770 4.857 1.00 90.69 103 LEU A CA 1
ATOM 791 C C . LEU A 1 103 ? 6.986 -15.788 3.972 1.00 90.69 103 LEU A C 1
ATOM 793 O O . LEU A 1 103 ? 7.938 -16.423 4.414 1.00 90.69 103 LEU A O 1
ATOM 797 N N . ILE A 1 104 ? 6.564 -15.940 2.715 1.00 89.25 104 ILE A N 1
ATOM 798 C CA . ILE A 1 104 ? 7.110 -16.913 1.755 1.00 89.25 104 ILE A CA 1
ATOM 799 C C . ILE A 1 104 ? 8.449 -16.486 1.136 1.00 89.25 104 ILE A C 1
ATOM 801 O O . ILE A 1 104 ? 9.078 -17.264 0.424 1.00 89.25 104 ILE A O 1
ATOM 805 N N . GLY A 1 105 ? 8.891 -15.248 1.363 1.00 88.69 105 GLY A N 1
ATOM 806 C CA . GLY A 1 105 ? 10.135 -14.740 0.799 1.00 88.69 105 GLY A CA 1
ATOM 807 C C . GLY A 1 105 ? 10.454 -13.315 1.233 1.00 88.69 105 GLY A C 1
ATOM 808 O O . GLY A 1 105 ? 9.662 -12.651 1.889 1.00 88.69 105 GLY A O 1
ATOM 809 N N . ASN A 1 106 ? 11.639 -12.849 0.849 1.00 88.31 106 ASN A N 1
ATOM 810 C CA . ASN A 1 106 ? 12.121 -11.493 1.097 1.00 88.31 106 ASN A CA 1
ATOM 811 C C . ASN A 1 106 ? 12.400 -10.829 -0.253 1.00 88.31 106 ASN A C 1
ATOM 813 O O . ASN A 1 106 ? 13.472 -11.001 -0.829 1.00 88.31 106 ASN A O 1
ATOM 817 N N . ASN A 1 107 ? 11.394 -10.152 -0.801 1.00 86.62 107 ASN A N 1
ATOM 818 C CA . ASN A 1 107 ? 11.470 -9.469 -2.092 1.00 86.62 107 ASN A CA 1
ATOM 819 C C . ASN A 1 107 ? 10.310 -8.471 -2.234 1.00 86.62 107 ASN A C 1
ATOM 821 O O . ASN A 1 107 ? 9.454 -8.377 -1.363 1.00 86.62 107 ASN A O 1
ATOM 825 N N . ASN A 1 108 ? 10.274 -7.758 -3.356 1.00 82.31 108 ASN A N 1
ATOM 826 C CA . ASN A 1 108 ? 9.232 -6.789 -3.704 1.00 82.31 108 ASN A CA 1
ATOM 827 C C . ASN A 1 108 ? 8.545 -7.119 -5.040 1.00 82.31 108 ASN A C 1
ATOM 829 O O . ASN A 1 108 ? 8.194 -6.215 -5.802 1.00 82.31 108 ASN A O 1
ATOM 833 N N . SER A 1 109 ? 8.462 -8.413 -5.364 1.00 77.44 109 SER A N 1
ATOM 834 C CA . SER A 1 109 ? 7.983 -8.918 -6.661 1.00 77.44 109 SER A CA 1
ATOM 835 C C . SER A 1 109 ? 6.998 -10.092 -6.564 1.00 77.44 109 SER A C 1
ATOM 837 O O . SER A 1 109 ? 6.274 -10.330 -7.522 1.00 77.44 109 SER A O 1
ATOM 839 N N . GLY A 1 110 ? 6.978 -10.831 -5.451 1.00 77.06 110 GLY A N 1
ATOM 840 C CA . GLY A 1 110 ? 6.043 -11.944 -5.226 1.00 77.06 110 GLY A CA 1
ATOM 841 C C . GLY A 1 110 ? 5.774 -12.287 -3.754 1.00 77.06 110 GLY A C 1
ATOM 842 O O . GLY A 1 110 ? 4.841 -13.030 -3.462 1.00 77.06 110 GLY A O 1
ATOM 843 N N . ALA A 1 111 ? 6.563 -11.750 -2.817 1.00 85.31 111 ALA A N 1
ATOM 844 C CA . ALA A 1 111 ? 6.393 -11.910 -1.370 1.00 85.31 111 ALA A CA 1
ATOM 845 C C . ALA A 1 111 ? 5.929 -10.600 -0.710 1.00 85.31 111 ALA A C 1
ATOM 847 O O . ALA A 1 111 ? 6.471 -10.175 0.314 1.00 85.31 111 ALA A O 1
ATOM 848 N N . SER A 1 11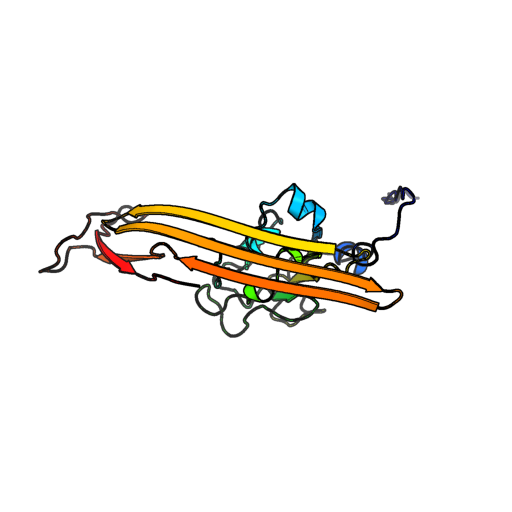2 ? 4.946 -9.950 -1.332 1.00 87.94 112 SER A N 1
ATOM 849 C CA . SER A 1 112 ? 4.341 -8.715 -0.837 1.00 87.94 112 SER A CA 1
ATOM 850 C C . SER A 1 112 ? 3.076 -8.987 -0.012 1.00 87.94 112 SER A C 1
ATOM 852 O O . SER A 1 112 ? 2.406 -10.004 -0.233 1.00 87.94 112 SER A O 1
ATOM 854 N N . PRO A 1 113 ? 2.739 -8.104 0.946 1.00 89.88 113 PRO A N 1
ATOM 855 C CA . PRO A 1 113 ? 1.498 -8.192 1.705 1.00 89.88 113 PRO A CA 1
ATOM 856 C C . PRO A 1 113 ? 0.253 -8.225 0.814 1.00 89.88 113 PRO A C 1
ATOM 858 O O . PRO A 1 113 ? 0.209 -7.614 -0.253 1.00 89.88 113 PRO A O 1
ATOM 861 N N . LYS A 1 114 ? -0.778 -8.935 1.269 1.00 89.56 114 LYS A N 1
ATOM 862 C CA . LYS A 1 114 ? -2.064 -9.064 0.575 1.00 89.56 114 LYS A CA 1
ATOM 863 C C . LYS A 1 114 ? -2.978 -7.875 0.879 1.00 89.56 114 LYS A C 1
ATOM 865 O O . LYS A 1 114 ? -3.989 -8.023 1.557 1.00 89.56 114 LYS A O 1
ATOM 870 N N . TRP A 1 115 ? -2.618 -6.704 0.355 1.00 88.00 115 TRP A N 1
ATOM 871 C CA . TRP A 1 115 ? -3.373 -5.452 0.514 1.00 88.00 115 TRP A CA 1
ATOM 872 C C . TRP A 1 115 ? -4.820 -5.543 0.027 1.00 88.00 115 TRP A C 1
ATOM 874 O O . TRP A 1 115 ? -5.705 -4.998 0.672 1.00 88.00 115 TRP A O 1
ATOM 884 N N . ASN A 1 116 ? -5.080 -6.331 -1.019 1.00 83.06 116 ASN A N 1
ATOM 885 C CA . ASN A 1 116 ? -6.417 -6.525 -1.598 1.00 83.06 116 ASN A CA 1
ATOM 886 C C . ASN A 1 116 ? -7.439 -7.163 -0.635 1.00 83.06 116 ASN A C 1
ATOM 888 O O . ASN A 1 116 ? -8.624 -7.206 -0.947 1.00 83.06 116 ASN A O 1
ATOM 892 N N . LEU A 1 117 ? -7.005 -7.680 0.521 1.00 85.62 117 LEU A N 1
ATOM 893 C CA . LEU A 1 117 ? -7.916 -8.148 1.573 1.00 85.62 117 LEU A CA 1
ATOM 894 C C . LEU A 1 117 ? -8.526 -6.996 2.382 1.00 85.62 117 LEU A C 1
ATOM 896 O O . LEU A 1 117 ? -9.484 -7.208 3.121 1.00 85.62 117 LEU A O 1
ATOM 900 N N . ILE A 1 118 ? -7.972 -5.791 2.262 1.00 87.94 118 ILE A N 1
ATOM 901 C CA . ILE A 1 118 ? -8.376 -4.618 3.026 1.00 87.94 118 ILE A CA 1
ATOM 902 C C . ILE A 1 118 ? -9.150 -3.689 2.101 1.00 87.94 118 ILE A C 1
ATOM 904 O O . ILE A 1 118 ? -8.614 -3.163 1.129 1.00 87.94 118 ILE A O 1
ATOM 908 N N . SER A 1 119 ? -10.414 -3.441 2.431 1.00 86.50 119 SER A N 1
ATOM 909 C CA . SER A 1 119 ? -11.162 -2.356 1.795 1.00 86.50 119 SER A CA 1
ATOM 910 C C . SER A 1 119 ? -10.736 -1.018 2.417 1.00 86.50 119 SER A C 1
ATOM 912 O O . SER A 1 119 ? -10.784 -0.910 3.647 1.00 86.50 119 SER A O 1
ATOM 914 N N . PRO A 1 120 ? -10.364 0.008 1.626 1.00 86.31 120 PRO A N 1
ATOM 915 C CA . PRO A 1 120 ? -9.987 1.325 2.148 1.00 86.31 120 PRO A CA 1
ATOM 916 C C . PRO A 1 120 ? -11.025 1.910 3.115 1.00 86.31 120 PRO A C 1
ATOM 918 O O . PRO A 1 120 ? -10.692 2.430 4.177 1.00 86.31 120 PRO A O 1
ATOM 921 N N . GLU A 1 121 ? -12.307 1.738 2.800 1.00 85.12 121 GLU A N 1
ATOM 922 C CA . GLU A 1 121 ? -13.439 2.236 3.578 1.00 85.12 121 GLU A CA 1
ATOM 923 C C . GLU A 1 121 ? -13.609 1.479 4.889 1.00 85.12 121 GLU A C 1
ATOM 925 O O . GLU A 1 121 ? -14.234 2.008 5.802 1.00 85.12 121 GLU A O 1
ATOM 930 N N . ALA A 1 122 ? -13.095 0.255 5.004 1.00 86.69 122 ALA A N 1
ATOM 931 C CA . ALA A 1 122 ? -13.191 -0.530 6.226 1.00 86.69 122 ALA A CA 1
ATOM 932 C C . ALA A 1 122 ? -12.123 -0.137 7.255 1.00 86.69 122 ALA A C 1
ATOM 934 O O . ALA A 1 122 ? -12.255 -0.519 8.413 1.00 86.69 122 ALA A O 1
ATOM 935 N N . ILE A 1 123 ? -11.089 0.626 6.880 1.00 89.62 123 ILE A N 1
ATOM 936 C CA . ILE A 1 123 ? -10.014 1.038 7.791 1.00 89.62 123 ILE A CA 1
ATOM 937 C C . ILE A 1 123 ? -10.583 1.983 8.858 1.00 89.62 123 ILE A C 1
ATOM 939 O O . ILE A 1 123 ? -11.178 3.011 8.546 1.00 89.62 123 ILE A O 1
ATOM 943 N N . GLY A 1 124 ? -10.408 1.629 10.131 1.00 89.44 124 GLY A N 1
ATOM 944 C CA . GLY A 1 124 ? -10.773 2.460 11.282 1.00 89.44 124 GLY A CA 1
ATOM 945 C C . GLY A 1 124 ? -9.578 3.158 11.913 1.00 89.44 124 GLY A C 1
ATOM 946 O O . GLY A 1 124 ? -9.647 4.340 12.257 1.00 89.44 124 GLY A O 1
ATOM 947 N N . ARG A 1 125 ? -8.468 2.436 12.050 1.00 91.19 125 ARG A N 1
ATOM 948 C CA . ARG A 1 125 ? -7.203 2.958 12.568 1.00 91.19 125 ARG A CA 1
ATOM 949 C C . ARG A 1 125 ? -6.047 2.104 12.082 1.00 91.19 125 ARG A C 1
ATOM 951 O O . ARG A 1 125 ? -6.198 0.896 11.911 1.00 91.19 125 ARG A O 1
ATOM 958 N N . ILE A 1 126 ? -4.891 2.737 11.939 1.00 93.31 126 ILE A N 1
ATOM 959 C CA . ILE A 1 126 ? -3.623 2.063 11.717 1.00 93.31 126 ILE A CA 1
ATOM 960 C C . ILE A 1 126 ? -2.648 2.450 12.824 1.00 93.31 126 ILE A C 1
ATOM 962 O O . ILE A 1 126 ? -2.400 3.629 13.059 1.00 93.31 126 ILE A O 1
ATOM 966 N N . ASP A 1 127 ? -2.083 1.448 13.489 1.00 92.62 127 ASP A N 1
ATOM 967 C CA . ASP A 1 127 ? -1.042 1.592 14.498 1.00 92.62 127 ASP A CA 1
ATOM 968 C C . ASP A 1 127 ? 0.260 0.968 13.972 1.00 92.62 127 ASP A C 1
ATOM 970 O O . ASP A 1 127 ? 0.311 -0.217 13.654 1.00 92.62 127 ASP A O 1
ATOM 974 N N . PHE A 1 128 ? 1.340 1.745 13.898 1.00 92.38 128 PHE A N 1
ATOM 975 C CA . PHE A 1 128 ? 2.675 1.244 13.582 1.00 92.38 128 PHE A CA 1
ATOM 976 C C . PHE A 1 128 ? 3.537 1.162 14.834 1.00 92.38 128 PHE A C 1
ATOM 978 O O . PHE A 1 128 ? 3.915 2.170 15.437 1.00 92.38 128 PHE A O 1
ATOM 985 N N . LEU A 1 129 ? 3.887 -0.068 15.172 1.00 91.00 129 LEU A N 1
ATOM 986 C CA . LEU A 1 129 ? 4.782 -0.455 16.239 1.00 91.00 129 LEU A CA 1
ATOM 987 C C . LEU A 1 129 ? 6.209 -0.523 15.681 1.00 91.00 129 LEU A C 1
ATOM 989 O O . LEU A 1 129 ? 6.576 -1.475 14.991 1.00 91.00 129 LEU A O 1
ATOM 993 N N . ASN A 1 130 ? 7.004 0.519 15.924 1.00 88.75 130 ASN A N 1
ATOM 994 C CA . ASN A 1 130 ? 8.320 0.654 15.303 1.00 88.75 130 ASN A CA 1
ATOM 995 C C . ASN A 1 130 ? 9.394 -0.125 16.069 1.00 88.75 130 ASN A C 1
ATOM 997 O O . ASN A 1 130 ? 9.630 0.171 17.236 1.00 88.75 130 ASN A O 1
ATOM 1001 N N . GLY A 1 131 ? 10.113 -1.014 15.380 1.00 86.56 131 GLY A N 1
ATOM 1002 C CA . GLY A 1 131 ? 11.222 -1.787 15.943 1.00 86.56 131 GLY A CA 1
ATOM 1003 C C . GLY A 1 131 ? 10.857 -3.240 16.273 1.00 86.56 131 GLY A C 1
ATOM 1004 O O . GLY A 1 131 ? 9.801 -3.721 15.866 1.00 86.56 131 GLY A O 1
ATOM 1005 N N . PRO A 1 132 ? 11.742 -3.972 16.971 1.00 88.56 132 PRO A N 1
ATOM 1006 C CA . PRO A 1 132 ? 11.521 -5.381 17.274 1.00 88.56 132 PRO A CA 1
ATOM 1007 C C . PRO A 1 132 ? 10.356 -5.591 18.248 1.00 88.56 132 PRO A C 1
ATOM 1009 O O . PRO A 1 132 ? 10.370 -5.079 19.366 1.00 88.56 132 PRO A O 1
ATOM 1012 N N . PHE A 1 133 ? 9.383 -6.409 17.847 1.00 87.12 133 PHE A N 1
ATOM 1013 C CA . PHE A 1 133 ? 8.167 -6.677 18.630 1.00 87.12 133 PHE A CA 1
ATOM 1014 C C . PHE A 1 133 ? 7.906 -8.171 18.888 1.00 87.12 133 PHE A C 1
ATOM 1016 O O . PHE A 1 133 ? 6.769 -8.601 19.085 1.00 87.12 133 PHE A O 1
ATOM 1023 N N . ALA A 1 134 ? 8.981 -8.963 18.963 1.00 80.50 134 ALA A N 1
ATOM 1024 C CA . ALA A 1 134 ? 8.932 -10.425 19.046 1.00 80.50 134 ALA A CA 1
ATOM 1025 C C . ALA A 1 134 ? 8.311 -11.000 20.341 1.00 80.50 134 ALA A C 1
ATOM 1027 O O . ALA A 1 134 ? 8.065 -12.198 20.422 1.00 80.50 134 ALA A O 1
ATOM 1028 N N . ALA A 1 135 ? 8.081 -10.173 21.368 1.00 83.88 135 ALA A N 1
ATOM 1029 C CA . ALA A 1 135 ? 7.423 -10.605 22.605 1.00 83.88 135 ALA A CA 1
ATOM 1030 C C . ALA A 1 135 ? 5.898 -10.749 22.449 1.00 83.88 135 ALA A C 1
ATOM 1032 O O . ALA A 1 135 ? 5.293 -11.573 23.126 1.00 83.88 135 ALA A O 1
ATOM 1033 N N . ALA A 1 136 ? 5.289 -9.946 21.569 1.00 84.06 136 ALA A N 1
ATOM 1034 C CA . ALA A 1 136 ? 3.848 -9.956 21.307 1.00 84.06 136 ALA A CA 1
ATOM 1035 C C . ALA A 1 136 ? 3.503 -10.518 19.917 1.00 84.06 136 ALA A C 1
ATOM 1037 O O . ALA A 1 136 ? 2.391 -10.988 19.705 1.00 84.06 136 ALA A O 1
ATOM 1038 N N . TYR A 1 137 ? 4.454 -10.488 18.981 1.00 89.62 137 TYR A N 1
ATOM 1039 C CA . TYR A 1 137 ? 4.287 -10.940 17.601 1.00 89.62 137 TYR A CA 1
ATOM 1040 C C . TYR A 1 137 ? 5.379 -11.950 17.223 1.00 89.62 137 TYR A C 1
ATOM 1042 O O . TYR A 1 137 ? 6.407 -12.016 17.893 1.00 89.62 137 TYR A O 1
ATOM 1050 N N . PRO A 1 138 ? 5.219 -12.726 16.135 1.00 90.06 138 PRO A N 1
ATOM 1051 C CA . PRO A 1 138 ? 6.236 -13.672 15.677 1.00 90.06 138 PRO A CA 1
ATOM 1052 C C . PRO A 1 138 ? 7.621 -13.033 15.506 1.00 90.06 138 PRO A C 1
ATOM 1054 O O . PRO A 1 138 ? 7.731 -11.840 15.215 1.00 90.06 138 PRO A O 1
ATOM 1057 N N . GLY A 1 139 ? 8.689 -13.835 15.612 1.00 87.62 139 GLY A N 1
ATOM 1058 C CA . GLY A 1 139 ? 10.086 -13.366 15.546 1.00 87.62 139 GLY A CA 1
ATOM 1059 C C . GLY A 1 139 ? 10.464 -12.614 14.260 1.00 87.62 139 GLY A C 1
ATOM 1060 O O . GLY A 1 139 ? 11.425 -11.848 14.239 1.00 87.62 139 GLY A O 1
ATOM 1061 N N . ASN A 1 140 ? 9.664 -12.764 13.205 1.00 89.88 140 ASN A N 1
ATOM 1062 C CA . ASN A 1 140 ? 9.733 -11.970 11.983 1.00 89.88 140 ASN A CA 1
ATOM 1063 C C . ASN A 1 140 ? 9.456 -10.469 12.192 1.00 89.88 140 ASN A C 1
ATOM 1065 O O . ASN A 1 140 ? 9.839 -9.680 11.342 1.00 89.88 140 ASN A O 1
ATOM 1069 N N . SER A 1 141 ? 8.864 -10.047 13.312 1.00 90.38 141 SER A N 1
ATOM 1070 C CA . SER A 1 141 ? 8.547 -8.647 13.666 1.00 90.38 141 SER A CA 1
ATOM 1071 C C . SER A 1 141 ? 9.761 -7.771 14.027 1.00 90.38 141 SER A C 1
ATOM 1073 O O . SER A 1 141 ? 9.637 -6.790 14.756 1.00 90.38 141 SER A O 1
ATOM 1075 N N . ILE A 1 142 ? 10.958 -8.105 13.541 1.00 91.06 142 ILE A N 1
ATOM 1076 C CA . ILE A 1 142 ? 12.201 -7.381 13.855 1.00 91.06 142 ILE A CA 1
ATOM 1077 C C . ILE A 1 142 ? 12.243 -5.966 13.257 1.00 91.06 142 ILE A C 1
ATOM 1079 O O . ILE A 1 142 ? 12.950 -5.096 13.764 1.00 91.06 142 ILE A O 1
ATOM 1083 N N . GLY A 1 143 ? 11.522 -5.735 12.161 1.00 88.44 143 GLY A N 1
ATOM 1084 C CA . G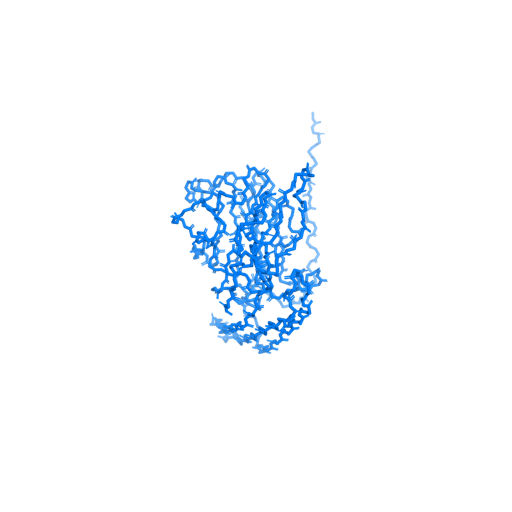LY A 1 143 ? 11.439 -4.445 11.486 1.00 88.44 143 GLY A CA 1
ATOM 1085 C C . GLY A 1 143 ? 10.259 -3.583 11.893 1.00 88.44 143 GLY A C 1
ATOM 1086 O O . GLY A 1 143 ? 10.239 -2.412 11.518 1.00 88.44 143 GLY A O 1
ATOM 1087 N N . GLY A 1 144 ? 9.335 -4.127 12.678 1.00 91.44 144 GLY A N 1
ATOM 1088 C CA . GLY A 1 144 ? 8.119 -3.459 13.115 1.00 91.44 144 GLY A CA 1
ATOM 1089 C C . GLY A 1 144 ? 6.868 -4.274 12.826 1.00 91.44 144 GLY A C 1
ATOM 1090 O O . GLY A 1 144 ? 6.897 -5.296 12.127 1.00 91.44 144 GLY A O 1
ATOM 1091 N N . VAL A 1 145 ? 5.758 -3.789 13.370 1.00 93.06 145 VAL A N 1
ATOM 1092 C CA . VAL A 1 145 ? 4.429 -4.367 13.170 1.00 93.06 145 VAL A CA 1
ATOM 1093 C C . VAL A 1 145 ? 3.448 -3.254 12.834 1.00 93.06 145 VAL A C 1
ATOM 1095 O O . VAL A 1 145 ? 3.327 -2.283 13.573 1.00 93.06 145 VAL A O 1
ATOM 1098 N N . LEU A 1 146 ? 2.760 -3.387 11.708 1.00 93.31 146 LEU A N 1
ATOM 1099 C CA . LEU A 1 146 ? 1.663 -2.527 11.302 1.00 93.31 146 LEU A CA 1
ATOM 1100 C C . LEU A 1 146 ? 0.349 -3.235 11.631 1.00 93.31 146 LEU A C 1
ATOM 1102 O O . LEU A 1 146 ? 0.093 -4.332 11.141 1.00 93.31 146 LEU A O 1
ATOM 1106 N N . LEU A 1 147 ? -0.468 -2.616 12.468 1.00 92.81 147 LEU A N 1
ATOM 1107 C CA . LEU A 1 147 ? -1.767 -3.123 12.882 1.00 92.81 147 LEU A CA 1
ATOM 1108 C C . LEU A 1 147 ? -2.838 -2.259 12.247 1.00 92.81 147 LEU A C 1
ATOM 1110 O O . LEU A 1 147 ? -2.866 -1.051 12.462 1.00 92.81 147 LEU A O 1
ATOM 1114 N N . ILE A 1 148 ? -3.716 -2.876 11.478 1.00 93.00 148 ILE A N 1
ATOM 1115 C CA . ILE A 1 148 ? -4.850 -2.221 10.847 1.00 93.00 148 ILE A CA 1
ATOM 1116 C C . ILE A 1 148 ? -6.092 -2.768 11.537 1.00 93.00 148 ILE A C 1
ATOM 1118 O O . ILE A 1 148 ? -6.306 -3.976 11.577 1.00 93.00 148 ILE A O 1
ATOM 1122 N N . THR A 1 149 ? -6.886 -1.876 12.114 1.00 91.44 149 THR A N 1
ATOM 1123 C CA . THR A 1 149 ? -8.144 -2.217 12.781 1.00 91.44 149 THR A CA 1
ATOM 1124 C C . THR A 1 149 ? -9.303 -1.722 11.935 1.00 91.44 149 THR A C 1
ATOM 1126 O O . THR A 1 149 ? -9.301 -0.559 11.510 1.00 91.44 149 THR A O 1
ATOM 1129 N N . SER A 1 150 ? -10.296 -2.576 11.699 1.00 89.25 150 SER A N 1
ATOM 1130 C CA . SER A 1 150 ? -11.504 -2.191 10.979 1.00 89.25 150 SER A CA 1
ATOM 1131 C C . SER A 1 150 ? -12.390 -1.239 11.784 1.00 89.25 150 SER A C 1
ATOM 1133 O O . SER A 1 150 ? -12.429 -1.248 13.019 1.00 89.25 150 SER A O 1
ATOM 1135 N N . LYS A 1 151 ? -13.122 -0.369 11.083 1.00 85.56 151 LYS A N 1
ATOM 1136 C CA . LYS A 1 151 ? -14.128 0.496 11.700 1.00 85.56 151 LYS A CA 1
ATOM 1137 C C . LYS A 1 151 ? -15.417 -0.296 11.897 1.00 85.56 151 LYS A C 1
ATOM 1139 O O . LYS A 1 151 ? -16.121 -0.596 10.939 1.00 85.56 151 LYS A O 1
ATOM 1144 N N . MET A 1 152 ? -15.766 -0.606 13.141 1.00 84.88 152 MET A N 1
ATOM 1145 C CA . MET A 1 152 ? -17.102 -1.134 13.430 1.00 84.88 152 MET A CA 1
ATOM 1146 C C . MET A 1 152 ? -18.103 0.027 13.534 1.00 84.88 152 MET A C 1
ATOM 1148 O O . MET A 1 152 ? -17.835 0.970 14.288 1.00 84.88 152 MET A O 1
ATOM 1152 N N . PRO A 1 153 ? -19.231 -0.008 12.800 1.00 82.81 153 PRO A N 1
ATOM 1153 C CA . PRO A 1 153 ? -20.228 1.058 12.830 1.00 82.81 153 PRO A CA 1
ATOM 1154 C C . PRO A 1 153 ? -20.899 1.200 14.193 1.00 82.81 153 PRO A C 1
ATOM 1156 O O . PRO A 1 153 ? -21.184 0.215 14.870 1.00 82.81 153 PRO A O 1
ATOM 1159 N N . ASP A 1 154 ? -21.220 2.441 14.559 1.00 81.94 154 ASP A N 1
ATOM 1160 C CA . ASP A 1 154 ? -22.130 2.759 15.670 1.00 81.94 154 ASP A CA 1
ATOM 1161 C C . ASP A 1 154 ? -23.510 3.221 15.172 1.00 81.94 154 ASP A C 1
ATOM 1163 O O . ASP A 1 154 ? -24.465 3.283 15.942 1.00 81.94 154 ASP A O 1
ATOM 1167 N N . LYS A 1 155 ? -23.612 3.572 13.885 1.00 83.75 155 LYS A N 1
ATOM 1168 C CA . LYS A 1 155 ? -24.833 4.015 13.206 1.00 83.75 155 LYS A CA 1
ATOM 1169 C C . LYS A 1 155 ? -24.931 3.337 11.837 1.00 83.75 155 LYS A C 1
ATOM 1171 O O . LYS A 1 155 ? -23.878 3.023 11.272 1.00 83.75 155 LYS A O 1
ATOM 1176 N N . PRO A 1 156 ? -26.148 3.167 11.292 1.00 87.81 156 PRO A N 1
ATOM 1177 C CA . PRO A 1 156 ? -26.318 2.690 9.931 1.00 87.81 156 PRO A CA 1
ATOM 1178 C C . PRO A 1 156 ? -25.561 3.591 8.955 1.00 87.81 156 PRO A C 1
ATOM 1180 O O . PRO A 1 156 ? -25.721 4.815 8.980 1.00 87.81 156 PRO A O 1
ATOM 1183 N N . PHE A 1 157 ? -24.749 2.990 8.093 1.00 87.94 157 PHE A N 1
ATOM 1184 C CA . PHE A 1 157 ? -24.111 3.687 6.987 1.00 87.94 157 PHE A CA 1
ATOM 1185 C C . PHE A 1 157 ? -24.033 2.788 5.757 1.00 87.94 157 PHE A C 1
ATOM 1187 O O . PHE A 1 157 ? -23.940 1.564 5.854 1.00 87.94 157 PHE A O 1
ATOM 1194 N N . ALA A 1 158 ? -24.041 3.429 4.597 1.00 90.50 158 ALA A N 1
ATOM 1195 C CA . ALA A 1 158 ? -23.715 2.821 3.325 1.00 90.50 158 ALA A CA 1
ATOM 1196 C C . ALA A 1 158 ? -22.903 3.840 2.528 1.00 90.50 158 ALA A C 1
ATOM 1198 O O . ALA A 1 158 ? -23.279 5.010 2.442 1.00 90.50 158 ALA A O 1
ATOM 1199 N N . VAL A 1 159 ? -21.776 3.403 1.985 1.00 88.38 159 VAL A N 1
ATOM 1200 C CA . VAL A 1 159 ? -20.904 4.209 1.138 1.00 88.38 159 VAL A CA 1
ATOM 1201 C C . VAL A 1 159 ? -20.510 3.381 -0.072 1.00 88.38 159 VAL A C 1
ATOM 1203 O O . VAL A 1 159 ? -20.229 2.190 0.045 1.00 88.38 159 VAL A O 1
ATOM 1206 N N . ALA A 1 160 ? -20.497 4.024 -1.229 1.00 89.69 160 ALA A N 1
ATOM 1207 C CA . ALA A 1 160 ? -19.891 3.507 -2.440 1.00 89.69 160 ALA A CA 1
ATOM 1208 C C . ALA A 1 160 ? -18.943 4.583 -2.966 1.00 89.69 160 ALA A C 1
ATOM 1210 O O . ALA A 1 160 ? -19.292 5.767 -2.972 1.00 89.69 160 ALA A O 1
ATOM 1211 N N . LYS A 1 161 ? -17.742 4.179 -3.359 1.00 87.19 161 LYS A N 1
ATOM 1212 C CA . LYS A 1 161 ? -16.703 5.051 -3.886 1.00 87.19 161 LYS A CA 1
ATOM 1213 C C . LYS A 1 161 ? -16.161 4.429 -5.163 1.00 87.19 161 LYS A C 1
ATOM 1215 O O . LYS A 1 161 ? -15.882 3.238 -5.220 1.00 87.19 161 LYS A O 1
ATOM 1220 N N . GLU A 1 162 ? -16.005 5.260 -6.179 1.00 89.12 162 GLU A N 1
ATOM 1221 C CA . GLU A 1 162 ? -15.338 4.895 -7.419 1.00 89.12 162 GLU A CA 1
ATOM 1222 C C . GLU A 1 162 ? -14.205 5.889 -7.657 1.00 89.12 162 GLU A C 1
ATOM 1224 O O . GLU A 1 162 ? -14.395 7.105 -7.578 1.00 89.12 162 GLU A O 1
ATOM 1229 N N . THR A 1 163 ? -13.008 5.367 -7.893 1.00 86.44 163 THR A N 1
ATOM 1230 C CA . THR A 1 163 ? -11.811 6.150 -8.183 1.00 86.44 163 THR A CA 1
ATOM 1231 C C . THR A 1 163 ? -11.289 5.744 -9.547 1.00 86.44 163 THR A C 1
ATOM 1233 O O . THR A 1 163 ? -10.959 4.582 -9.762 1.00 86.44 163 THR A O 1
ATOM 1236 N N . VAL A 1 164 ? -11.170 6.716 -10.450 1.00 89.50 164 VAL A N 1
ATOM 1237 C CA . VAL A 1 164 ? -10.607 6.510 -11.786 1.00 89.50 164 VAL A CA 1
ATOM 1238 C C . VAL A 1 164 ? -9.320 7.316 -11.918 1.00 89.50 164 VAL A C 1
ATOM 1240 O O . VAL A 1 164 ? -9.281 8.512 -11.621 1.00 89.50 164 VAL A O 1
ATOM 1243 N N . SER A 1 165 ? -8.259 6.652 -12.361 1.00 87.56 165 SER A N 1
ATOM 1244 C CA . SER A 1 165 ? -6.941 7.231 -12.608 1.00 87.56 165 SER A CA 1
ATOM 1245 C C . SER A 1 165 ? -6.589 7.025 -14.076 1.00 87.56 165 SER A C 1
ATOM 1247 O O . SER A 1 165 ? -6.707 5.918 -14.594 1.00 87.56 165 SER A O 1
ATOM 1249 N N . VAL A 1 166 ? -6.179 8.093 -14.760 1.00 89.94 166 VAL A N 1
ATOM 1250 C CA . VAL A 1 166 ? -5.787 8.046 -16.173 1.00 89.94 166 VAL A CA 1
ATOM 1251 C C . VAL A 1 166 ? -4.333 8.476 -16.281 1.00 89.94 166 VAL A C 1
ATOM 1253 O O . VAL A 1 166 ? -3.979 9.592 -15.896 1.00 89.94 166 VAL A O 1
ATOM 1256 N N . MET A 1 167 ? -3.494 7.599 -16.825 1.00 88.62 167 MET A N 1
ATOM 1257 C CA . MET A 1 167 ? -2.068 7.822 -17.023 1.00 88.62 167 MET A CA 1
ATOM 1258 C C . MET A 1 167 ? -1.729 7.772 -18.518 1.00 88.62 167 MET A C 1
ATOM 1260 O O . MET A 1 167 ? -1.487 6.696 -19.070 1.00 88.62 167 MET A O 1
ATOM 1264 N N . PRO A 1 168 ? -1.663 8.931 -19.194 1.00 91.19 168 PRO A N 1
ATOM 1265 C CA . PRO A 1 168 ? -1.053 9.017 -20.512 1.00 91.19 168 PRO A CA 1
ATOM 1266 C C . PRO A 1 168 ? 0.438 8.683 -20.400 1.00 91.19 168 PRO A C 1
ATOM 1268 O O . PRO A 1 168 ? 1.181 9.349 -19.677 1.00 91.19 168 PRO A O 1
ATOM 1271 N N . TRP A 1 169 ? 0.885 7.661 -21.121 1.00 88.75 169 TRP A N 1
ATOM 1272 C CA . TRP A 1 169 ? 2.266 7.202 -21.117 1.00 88.75 169 TRP A CA 1
ATOM 1273 C C . TRP A 1 169 ? 2.905 7.383 -22.487 1.00 88.75 169 TRP A C 1
ATOM 1275 O O . TRP A 1 169 ? 2.336 7.030 -23.520 1.00 88.75 169 TRP A O 1
ATOM 1285 N N . ASN A 1 170 ? 4.120 7.924 -22.497 1.00 91.00 170 ASN A N 1
ATOM 1286 C CA . ASN A 1 170 ? 4.930 8.035 -23.700 1.00 91.00 170 ASN A CA 1
ATOM 1287 C C . ASN A 1 170 ? 6.407 7.876 -23.337 1.00 91.00 170 ASN A C 1
ATOM 1289 O O . ASN A 1 170 ? 7.033 8.811 -22.835 1.00 91.00 170 ASN A O 1
ATOM 1293 N N . GLN A 1 171 ? 6.961 6.690 -23.574 1.00 87.94 171 GLN A N 1
ATOM 1294 C CA . GLN A 1 171 ? 8.382 6.438 -23.354 1.00 87.94 171 GLN A CA 1
ATOM 1295 C C . GLN A 1 171 ? 8.904 5.362 -24.309 1.00 87.94 171 GLN A C 1
ATOM 1297 O O . GLN A 1 171 ? 8.269 4.326 -24.483 1.00 87.94 171 GLN A O 1
ATOM 1302 N N . TYR A 1 172 ? 10.073 5.607 -24.916 1.00 86.06 172 TYR A N 1
ATOM 1303 C CA . TYR A 1 172 ? 10.774 4.657 -25.797 1.00 86.06 172 TYR A CA 1
ATOM 1304 C C . TYR A 1 172 ? 9.857 4.005 -26.846 1.00 86.06 172 TYR A C 1
ATOM 1306 O O . TYR A 1 172 ? 9.780 2.784 -26.961 1.00 86.06 172 TYR A O 1
ATOM 1314 N N . GLY A 1 173 ? 9.098 4.830 -27.574 1.00 82.50 173 GLY A N 1
ATOM 1315 C CA . GLY A 1 173 ? 8.186 4.377 -28.629 1.00 82.50 173 GLY A CA 1
ATOM 1316 C C . GLY A 1 173 ? 6.889 3.730 -28.135 1.00 82.50 173 GLY A C 1
ATOM 1317 O O . GLY A 1 173 ? 5.977 3.543 -28.933 1.00 82.50 173 GLY A O 1
ATOM 1318 N N . THR A 1 174 ? 6.763 3.444 -26.835 1.00 84.56 174 THR A N 1
ATOM 1319 C CA . THR A 1 174 ? 5.504 2.996 -26.231 1.00 84.56 174 THR A CA 1
ATOM 1320 C C . THR A 1 174 ? 4.643 4.216 -25.944 1.00 84.56 174 THR A C 1
ATOM 1322 O O . THR A 1 174 ? 4.977 5.012 -25.063 1.00 84.56 174 THR A O 1
ATOM 1325 N N . LYS A 1 175 ? 3.543 4.360 -26.685 1.00 88.38 175 LYS A N 1
ATOM 1326 C CA . LYS A 1 175 ? 2.538 5.400 -26.474 1.00 88.38 175 LYS A CA 1
ATOM 1327 C C . LYS A 1 175 ? 1.196 4.736 -26.212 1.00 88.38 175 LYS A C 1
ATOM 1329 O O . LYS A 1 175 ? 0.614 4.175 -27.133 1.00 88.38 175 LYS A O 1
ATOM 1334 N N . ASP A 1 176 ? 0.732 4.820 -24.975 1.00 88.12 176 ASP A N 1
ATOM 1335 C CA . ASP A 1 176 ? -0.552 4.254 -24.571 1.00 88.12 176 ASP A CA 1
ATOM 1336 C C . ASP A 1 176 ? -1.166 5.069 -23.427 1.00 88.12 176 ASP A C 1
ATOM 1338 O O . ASP A 1 176 ? -0.489 5.892 -22.807 1.00 88.12 176 ASP A O 1
ATOM 1342 N N . THR A 1 177 ? -2.454 4.883 -23.167 1.00 89.69 177 THR A N 1
ATOM 1343 C CA . THR A 1 177 ? -3.149 5.488 -22.029 1.00 89.69 177 THR A CA 1
ATOM 1344 C C . THR A 1 177 ? -3.615 4.387 -21.099 1.00 89.69 177 THR A C 1
ATOM 1346 O O . THR A 1 177 ? -4.546 3.651 -21.410 1.00 89.69 177 THR A O 1
ATOM 1349 N N . TYR A 1 178 ? -2.976 4.302 -19.939 1.00 88.06 178 TYR A N 1
ATOM 1350 C CA . TYR A 1 178 ? -3.316 3.316 -18.928 1.00 88.06 178 TYR A CA 1
ATOM 1351 C C . TYR A 1 178 ? -4.393 3.876 -18.008 1.00 88.06 178 TYR A C 1
ATOM 1353 O O . TYR A 1 178 ? -4.248 4.974 -17.465 1.00 88.06 178 TYR A O 1
ATOM 1361 N N . VAL A 1 179 ? -5.486 3.135 -17.867 1.00 88.94 179 VAL A N 1
ATOM 1362 C CA . VAL A 1 179 ? -6.604 3.501 -17.000 1.00 88.94 179 VAL A CA 1
ATOM 1363 C C . VAL A 1 179 ? -6.663 2.512 -15.847 1.00 88.94 179 VAL A C 1
ATOM 1365 O O . VAL A 1 179 ? -6.547 1.304 -16.047 1.00 88.94 179 VAL A O 1
ATOM 1368 N N . THR A 1 180 ? -6.861 3.045 -14.649 1.00 88.31 180 THR A N 1
ATOM 1369 C CA . THR A 1 180 ? -7.143 2.272 -13.444 1.00 88.31 180 THR A CA 1
ATOM 1370 C C . THR A 1 180 ? -8.506 2.690 -12.924 1.00 88.31 180 THR A C 1
ATOM 1372 O O . THR A 1 180 ? -8.745 3.885 -12.735 1.00 88.31 180 THR A O 1
ATOM 1375 N N . SER A 1 181 ? -9.387 1.723 -12.680 1.00 89.31 181 SER A N 1
ATOM 1376 C CA . SER A 1 181 ? -10.638 1.925 -11.954 1.00 89.31 181 SER A CA 1
ATOM 1377 C C . SER A 1 181 ? -10.626 1.106 -10.673 1.00 89.31 181 SER A C 1
ATOM 1379 O O . SER A 1 181 ? -10.258 -0.067 -10.665 1.00 89.31 181 SER A O 1
ATOM 1381 N N . GLN A 1 182 ? -11.040 1.731 -9.582 1.00 86.44 182 GLN A N 1
ATOM 1382 C CA . GLN A 1 182 ? -11.210 1.084 -8.297 1.00 86.44 182 GLN A CA 1
ATOM 1383 C C . GLN A 1 182 ? -12.583 1.429 -7.753 1.00 86.44 182 GLN A C 1
ATOM 1385 O O . GLN A 1 182 ? -12.891 2.594 -7.503 1.00 86.44 182 GLN A O 1
ATOM 1390 N N . THR A 1 183 ? -13.401 0.403 -7.566 1.00 87.94 183 THR A N 1
ATOM 1391 C CA . THR A 1 183 ? -14.738 0.509 -6.999 1.00 87.94 183 THR A CA 1
ATOM 1392 C C . THR A 1 183 ? -14.764 -0.175 -5.648 1.00 87.94 183 THR A C 1
ATOM 1394 O O . THR A 1 183 ? -14.404 -1.343 -5.506 1.00 87.94 183 THR A O 1
ATOM 1397 N N . SER A 1 184 ? -15.236 0.541 -4.645 1.00 86.25 184 SER A N 1
ATOM 1398 C CA . SER A 1 184 ? -15.403 0.032 -3.299 1.00 86.25 184 SER A CA 1
ATOM 1399 C C . SER A 1 184 ? -16.782 0.371 -2.767 1.00 86.25 184 SER A C 1
ATOM 1401 O O . SER A 1 184 ? -17.361 1.419 -3.053 1.00 86.25 184 SER A O 1
ATOM 1403 N N . ALA A 1 185 ? -17.332 -0.538 -1.976 1.00 88.94 185 ALA A N 1
ATOM 1404 C CA . ALA A 1 185 ? -18.586 -0.326 -1.282 1.00 88.94 185 ALA A CA 1
ATOM 1405 C C . ALA A 1 185 ? -18.484 -0.895 0.126 1.00 88.94 185 ALA A C 1
ATOM 1407 O O . ALA A 1 185 ? -17.914 -1.964 0.337 1.00 88.94 185 ALA A O 1
ATOM 1408 N N . ALA A 1 186 ? -19.055 -0.188 1.091 1.00 89.38 186 ALA A N 1
ATOM 1409 C CA . ALA A 1 186 ? -19.165 -0.660 2.457 1.00 89.38 186 ALA A CA 1
ATOM 1410 C C . ALA A 1 186 ? -20.530 -0.291 3.028 1.00 89.38 186 ALA A C 1
ATOM 1412 O O . ALA A 1 186 ? -20.994 0.841 2.887 1.00 89.38 186 ALA A O 1
ATOM 1413 N N . ALA A 1 187 ? -21.162 -1.247 3.695 1.00 90.69 187 ALA A N 1
ATOM 1414 C CA . ALA A 1 187 ? -22.403 -1.050 4.419 1.00 90.69 187 ALA A CA 1
ATOM 1415 C C . ALA A 1 187 ? -22.286 -1.684 5.797 1.00 90.69 187 ALA A C 1
ATOM 1417 O O . ALA A 1 187 ? -21.710 -2.761 5.961 1.00 90.69 187 ALA A O 1
ATOM 1418 N N . GLY A 1 188 ? -22.838 -1.019 6.796 1.00 91.19 188 GLY A N 1
ATOM 1419 C CA . GLY A 1 188 ? -22.774 -1.516 8.152 1.00 91.19 188 GLY A CA 1
ATOM 1420 C C . GLY A 1 188 ? -23.830 -0.893 9.035 1.00 91.19 188 GLY A C 1
ATOM 1421 O O . GLY A 1 188 ? -24.303 0.217 8.784 1.00 91.19 188 GLY A O 1
ATOM 1422 N N . ASN A 1 189 ? -24.193 -1.616 10.084 1.00 92.44 189 ASN A N 1
ATOM 1423 C CA . ASN A 1 189 ? -25.118 -1.140 11.094 1.00 92.44 189 ASN A CA 1
ATOM 1424 C C . ASN A 1 189 ? -24.765 -1.728 12.462 1.00 92.44 189 ASN A C 1
ATOM 1426 O O . ASN A 1 189 ? -24.069 -2.742 12.571 1.00 92.44 189 ASN A O 1
ATOM 1430 N N . ARG A 1 190 ? -25.276 -1.081 13.508 1.00 90.81 190 ARG A N 1
ATOM 1431 C CA . ARG A 1 190 ? -25.320 -1.634 14.853 1.00 90.81 190 ARG A CA 1
ATOM 1432 C C . ARG A 1 190 ? -26.759 -1.735 15.331 1.00 90.81 190 ARG A C 1
ATOM 1434 O O . ARG A 1 190 ? -27.422 -0.727 15.556 1.00 90.81 190 ARG A O 1
ATOM 1441 N N . ASP A 1 191 ? -27.179 -2.968 15.570 1.00 89.81 191 ASP A N 1
ATOM 1442 C CA . ASP A 1 191 ? -28.483 -3.331 16.101 1.00 89.81 191 ASP A CA 1
ATOM 1443 C C . ASP A 1 191 ? -28.301 -3.824 17.546 1.00 89.81 191 ASP A C 1
ATOM 1445 O O . ASP A 1 191 ? -28.074 -5.004 17.825 1.00 89.81 191 ASP A O 1
ATOM 1449 N N . GLY A 1 192 ? -28.327 -2.881 18.493 1.00 87.38 192 GLY A N 1
ATOM 1450 C CA . GLY A 1 192 ? -28.091 -3.160 19.912 1.00 87.38 192 GLY A CA 1
ATOM 1451 C C . GLY A 1 192 ? -26.663 -3.647 20.181 1.00 87.38 192 GLY A C 1
ATOM 1452 O O . GLY A 1 192 ? -25.714 -2.871 20.089 1.00 87.38 192 GLY A O 1
ATOM 1453 N N . GLN A 1 193 ? -26.516 -4.924 20.548 1.00 87.19 193 GLN A N 1
ATOM 1454 C CA . GLN A 1 193 ? -25.215 -5.558 20.819 1.00 87.19 193 GLN A CA 1
ATOM 1455 C C . GLN A 1 193 ? -24.555 -6.150 19.565 1.00 87.19 193 GLN A C 1
ATOM 1457 O O . GLN A 1 193 ? -23.372 -6.483 19.599 1.00 87.19 193 GLN A O 1
ATOM 1462 N N . LEU A 1 194 ? -25.298 -6.285 18.463 1.00 87.88 194 LEU A N 1
ATOM 1463 C CA . LEU A 1 194 ? -24.773 -6.806 17.207 1.00 87.88 194 LEU A CA 1
ATOM 1464 C C . LEU A 1 194 ? -24.280 -5.648 16.340 1.00 87.88 194 LEU A C 1
ATOM 1466 O O . LEU A 1 194 ? -25.054 -4.771 15.971 1.00 87.88 194 LEU A O 1
ATOM 1470 N N . SER A 1 195 ? -22.999 -5.666 15.985 1.00 89.38 195 SER A N 1
ATOM 1471 C CA . SER A 1 195 ? -22.407 -4.754 15.005 1.00 89.38 195 SER A CA 1
ATOM 1472 C C . SER A 1 195 ? -21.952 -5.566 13.805 1.00 89.38 195 SER A C 1
ATOM 1474 O O . SER A 1 195 ? -21.256 -6.566 13.976 1.00 89.38 195 SER A O 1
ATOM 1476 N N . TRP A 1 196 ? -22.321 -5.137 12.604 1.00 89.56 196 TRP A N 1
ATOM 1477 C CA . TRP A 1 196 ? -21.926 -5.808 11.371 1.00 89.56 196 TRP A CA 1
ATOM 1478 C C . TRP A 1 196 ? -21.414 -4.805 10.340 1.00 89.56 196 TRP A C 1
ATOM 1480 O O . TRP A 1 196 ? -21.889 -3.671 10.251 1.00 89.56 196 TRP A O 1
ATOM 1490 N N . LEU A 1 197 ? -20.421 -5.242 9.570 1.00 89.19 197 LEU A N 1
ATOM 1491 C CA . LEU A 1 197 ? -19.813 -4.510 8.469 1.00 89.19 197 LEU A CA 1
ATOM 1492 C C . LEU A 1 197 ? -19.643 -5.480 7.302 1.00 89.19 197 LEU A C 1
ATOM 1494 O O . LEU A 1 197 ? -19.085 -6.562 7.466 1.00 89.19 197 LEU A O 1
ATOM 1498 N N . VAL A 1 198 ? -20.106 -5.073 6.129 1.00 89.75 198 VAL A N 1
ATOM 1499 C CA . VAL A 1 198 ? -19.873 -5.762 4.863 1.00 89.75 198 VAL A CA 1
ATOM 1500 C C . VAL A 1 198 ? -19.154 -4.785 3.949 1.00 89.75 198 VAL A C 1
ATOM 1502 O O . VAL A 1 198 ? -19.627 -3.665 3.755 1.00 89.75 198 VAL A O 1
ATOM 1505 N N . SER A 1 199 ? -18.020 -5.197 3.389 1.00 88.31 199 SER A N 1
ATOM 1506 C CA . SER A 1 199 ? -17.286 -4.413 2.401 1.00 88.31 199 SER A CA 1
ATOM 1507 C C . SER A 1 199 ? -16.927 -5.249 1.180 1.00 88.31 199 SER A C 1
ATOM 1509 O O . SER A 1 199 ? -16.699 -6.455 1.269 1.00 88.31 199 SER A O 1
ATOM 1511 N N . ALA A 1 200 ? -16.892 -4.590 0.031 1.00 87.06 200 ALA A N 1
ATOM 1512 C CA . ALA A 1 200 ? -16.450 -5.141 -1.234 1.00 87.06 200 ALA A CA 1
ATOM 1513 C C . ALA A 1 200 ? -15.488 -4.148 -1.887 1.00 87.06 200 ALA A C 1
ATOM 1515 O O . ALA A 1 200 ? -15.715 -2.937 -1.853 1.00 87.06 200 ALA A O 1
ATOM 1516 N N . ASN A 1 201 ? -14.421 -4.666 -2.485 1.00 85.25 201 ASN A N 1
ATOM 1517 C CA . ASN A 1 201 ? -13.459 -3.888 -3.251 1.00 85.25 201 ASN A CA 1
ATOM 1518 C C . ASN A 1 201 ? -13.178 -4.624 -4.562 1.00 85.25 201 ASN A C 1
ATOM 1520 O O . ASN A 1 201 ? -12.941 -5.833 -4.563 1.00 85.25 201 ASN A O 1
ATOM 1524 N N . TYR A 1 202 ? -13.250 -3.890 -5.664 1.00 87.44 202 TYR A N 1
ATOM 1525 C CA . TYR A 1 202 ? -12.901 -4.343 -6.997 1.00 87.44 202 TYR A CA 1
ATOM 1526 C C . TYR A 1 202 ? -11.956 -3.322 -7.617 1.00 87.44 202 TYR A C 1
ATOM 1528 O O . TYR A 1 202 ? 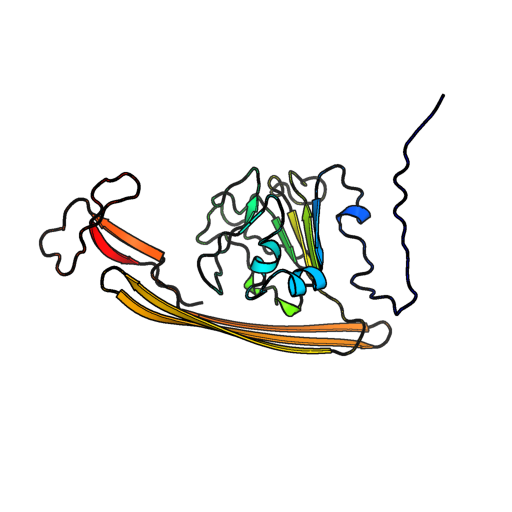-12.207 -2.118 -7.571 1.00 87.44 202 TYR A O 1
ATOM 1536 N N . LEU A 1 203 ? -10.870 -3.812 -8.188 1.00 85.81 203 LEU A N 1
ATOM 1537 C CA . LEU A 1 203 ? -9.818 -3.017 -8.789 1.00 85.81 203 LEU A CA 1
ATOM 1538 C C . LEU A 1 203 ? -9.525 -3.620 -10.158 1.00 85.81 203 LEU A C 1
ATOM 1540 O O . LEU A 1 203 ? -9.394 -4.834 -10.272 1.00 85.81 203 LEU A O 1
ATOM 1544 N N . ASP A 1 204 ? -9.448 -2.757 -11.160 1.00 88.75 204 ASP A N 1
ATOM 1545 C CA . ASP A 1 204 ? -9.033 -3.085 -12.517 1.00 88.75 204 ASP A CA 1
ATOM 1546 C C . ASP A 1 204 ? -7.984 -2.053 -12.940 1.00 88.75 204 ASP A C 1
ATOM 1548 O O . ASP A 1 204 ? -8.295 -0.869 -13.122 1.00 88.75 204 ASP A O 1
ATOM 1552 N N . SER A 1 205 ? -6.719 -2.469 -13.001 1.00 84.81 205 SER A N 1
ATOM 1553 C CA . SER A 1 205 ? -5.582 -1.574 -13.231 1.00 84.81 205 SER A CA 1
ATOM 1554 C C . SER A 1 205 ? -4.702 -2.043 -14.380 1.00 84.81 205 SER A C 1
ATOM 1556 O O . SER A 1 205 ? -4.078 -3.105 -14.312 1.00 84.81 205 SER A O 1
ATOM 1558 N N . TYR A 1 206 ? -4.581 -1.207 -15.413 1.00 87.00 206 TYR A N 1
ATOM 1559 C CA . TYR A 1 206 ? -3.564 -1.364 -16.449 1.00 87.00 206 TYR A CA 1
ATOM 1560 C C . TYR A 1 206 ? -2.312 -0.573 -16.072 1.00 87.00 206 TYR A C 1
ATOM 1562 O O . TYR A 1 206 ? -2.395 0.580 -15.656 1.00 87.00 206 TYR A O 1
ATOM 1570 N N . GLN A 1 207 ? -1.137 -1.186 -16.219 1.00 82.75 207 GLN A N 1
ATOM 1571 C CA . GLN A 1 207 ? 0.112 -0.614 -15.718 1.00 82.75 207 GLN A CA 1
ATOM 1572 C C . GLN A 1 207 ? 1.088 -0.275 -16.841 1.00 82.75 207 GLN A C 1
ATOM 1574 O O . GLN A 1 207 ? 1.235 -1.014 -17.818 1.00 82.75 207 GLN A O 1
ATOM 1579 N N . GLN A 1 208 ? 1.833 0.813 -16.643 1.00 86.00 208 GLN A N 1
ATOM 1580 C CA . GLN A 1 208 ? 2.960 1.165 -17.494 1.00 86.00 208 GLN A CA 1
ATOM 1581 C C . GLN A 1 208 ? 4.073 0.103 -17.428 1.00 86.00 208 GLN A C 1
ATOM 1583 O O . GLN A 1 208 ? 4.218 -0.566 -16.399 1.00 86.00 208 GLN A O 1
ATOM 1588 N N . PRO A 1 209 ? 4.920 -0.022 -18.470 1.00 87.62 209 PRO A N 1
ATOM 1589 C CA . PRO A 1 209 ? 6.061 -0.925 -18.426 1.00 87.62 209 PRO A CA 1
ATOM 1590 C C . PRO A 1 209 ? 6.972 -0.627 -17.231 1.00 87.62 209 PRO A C 1
ATOM 1592 O O . PRO A 1 209 ? 7.448 0.497 -17.054 1.00 87.62 209 PRO A O 1
ATOM 1595 N N . LEU A 1 210 ? 7.227 -1.645 -16.407 1.00 82.88 210 LEU A N 1
ATOM 1596 C CA . LEU A 1 210 ? 8.011 -1.503 -15.175 1.00 82.88 210 LEU A CA 1
ATOM 1597 C C . LEU A 1 210 ? 9.499 -1.812 -15.368 1.00 82.88 210 LEU A C 1
ATOM 1599 O O . LEU A 1 210 ? 10.317 -1.458 -14.516 1.00 82.88 210 LEU A O 1
ATOM 1603 N N . ALA A 1 211 ? 9.853 -2.480 -16.464 1.00 87.06 211 ALA A N 1
ATOM 1604 C CA . ALA A 1 211 ? 11.225 -2.830 -16.791 1.00 87.06 211 ALA A CA 1
ATOM 1605 C C . ALA A 1 211 ? 11.555 -2.488 -18.245 1.00 87.06 211 ALA A C 1
ATOM 1607 O O . ALA A 1 211 ? 10.711 -2.573 -19.136 1.00 87.06 211 ALA A O 1
ATOM 1608 N N . TYR A 1 212 ? 12.820 -2.149 -18.472 1.00 88.62 212 TYR A N 1
ATOM 1609 C CA . TYR A 1 212 ? 13.384 -1.927 -19.795 1.00 88.62 212 TYR A CA 1
ATOM 1610 C C . TYR A 1 212 ? 14.544 -2.882 -20.011 1.00 88.62 212 TYR A C 1
ATOM 1612 O O . TYR A 1 212 ? 15.441 -2.977 -19.172 1.00 88.62 212 TYR A O 1
ATOM 1620 N N . THR A 1 213 ? 14.538 -3.564 -21.149 1.00 88.56 213 THR A N 1
ATOM 1621 C CA . THR A 1 213 ? 15.681 -4.357 -21.590 1.00 88.56 213 THR A CA 1
ATOM 1622 C C . THR A 1 213 ? 16.683 -3.409 -22.230 1.00 88.56 213 THR A C 1
ATOM 1624 O O . THR A 1 213 ? 16.365 -2.743 -23.219 1.00 88.56 213 THR A O 1
ATOM 1627 N N . THR A 1 214 ? 17.887 -3.337 -21.662 1.00 90.31 214 THR A N 1
ATOM 1628 C CA . THR A 1 214 ? 18.944 -2.427 -22.116 1.00 90.31 214 THR A CA 1
ATOM 1629 C C . THR A 1 214 ? 20.212 -3.166 -22.509 1.00 90.31 214 THR A C 1
ATOM 1631 O O . THR A 1 214 ? 20.626 -4.072 -21.791 1.00 90.31 214 THR A O 1
ATOM 1634 N N . ASN A 1 215 ? 20.878 -2.710 -23.571 1.00 89.69 215 ASN A N 1
ATOM 1635 C CA . ASN A 1 215 ? 22.164 -3.234 -24.031 1.00 89.69 215 ASN A CA 1
ATOM 1636 C C . ASN A 1 215 ? 23.209 -2.117 -24.200 1.00 89.69 215 ASN A C 1
ATOM 1638 O O . ASN A 1 215 ? 22.877 -0.982 -24.541 1.00 89.69 215 ASN A O 1
ATOM 1642 N N . ALA A 1 216 ? 24.491 -2.449 -24.016 1.00 90.00 216 ALA A N 1
ATOM 1643 C CA . ALA A 1 216 ? 25.600 -1.510 -24.236 1.00 90.00 216 ALA A CA 1
ATOM 1644 C C . ALA A 1 216 ? 25.759 -1.125 -25.721 1.00 90.00 216 ALA A C 1
ATOM 1646 O O . ALA A 1 216 ? 26.159 -0.011 -26.049 1.00 90.00 216 ALA A O 1
ATOM 1647 N N . THR A 1 217 ? 25.391 -2.030 -26.627 1.00 90.44 217 THR A N 1
ATOM 1648 C CA . THR A 1 217 ? 25.316 -1.822 -28.077 1.00 90.44 217 THR A CA 1
ATOM 1649 C C . THR A 1 217 ? 24.014 -2.423 -28.598 1.00 90.44 217 THR A C 1
ATOM 1651 O O . THR A 1 217 ? 23.453 -3.323 -27.974 1.00 90.44 217 THR A O 1
ATOM 1654 N N . PHE A 1 218 ? 23.494 -1.929 -29.722 1.00 89.75 218 PHE A N 1
ATOM 1655 C CA . PHE A 1 218 ? 22.339 -2.565 -30.358 1.00 89.75 2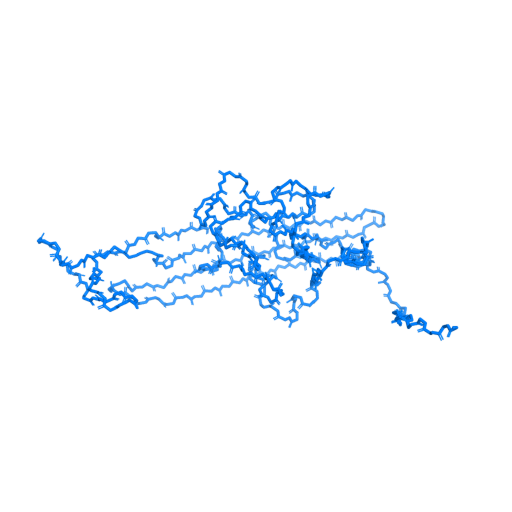18 PHE A CA 1
ATOM 1656 C C . PHE A 1 218 ? 22.755 -3.919 -30.954 1.00 89.75 218 PHE A C 1
ATOM 1658 O O . PHE A 1 218 ? 23.665 -3.938 -31.786 1.00 89.75 218 PHE A O 1
ATOM 1665 N N . PRO A 1 219 ? 22.122 -5.045 -30.565 1.00 85.88 219 PRO A N 1
ATOM 1666 C CA . PRO A 1 219 ? 22.384 -6.335 -31.197 1.00 85.88 219 PRO A CA 1
ATOM 1667 C C . PRO A 1 219 ? 22.117 -6.285 -32.706 1.00 85.88 219 PRO A C 1
ATOM 1669 O O . PRO A 1 219 ? 21.189 -5.606 -33.156 1.00 85.88 219 PRO A O 1
ATOM 1672 N N . THR A 1 220 ? 22.902 -7.024 -33.492 1.00 86.00 220 THR A N 1
ATOM 1673 C CA . THR A 1 220 ? 22.738 -7.108 -34.950 1.00 86.00 220 THR A CA 1
ATOM 1674 C C . THR A 1 220 ? 21.313 -7.532 -35.314 1.00 86.00 220 THR A C 1
ATOM 1676 O O . THR A 1 220 ? 20.806 -8.519 -34.791 1.00 86.00 220 THR A O 1
ATOM 1679 N N . GLY A 1 221 ? 20.659 -6.778 -36.203 1.00 84.00 221 GLY A N 1
ATOM 1680 C CA . GLY A 1 221 ? 19.267 -7.020 -36.605 1.00 84.00 221 GLY A CA 1
ATOM 1681 C C . GLY A 1 221 ? 18.206 -6.355 -35.717 1.00 84.00 221 GLY A C 1
ATOM 1682 O O . GLY A 1 221 ? 17.021 -6.456 -36.023 1.00 84.00 221 GLY A O 1
ATOM 1683 N N . THR A 1 222 ? 18.596 -5.638 -34.656 1.00 83.75 222 THR A N 1
ATOM 1684 C CA . THR A 1 222 ? 17.648 -4.854 -33.845 1.00 83.75 222 THR A CA 1
ATOM 1685 C C . THR A 1 222 ? 17.169 -3.636 -34.631 1.00 83.75 222 THR A C 1
ATOM 1687 O O . THR A 1 222 ? 17.975 -2.817 -35.069 1.00 83.75 222 THR A O 1
ATOM 1690 N N . THR A 1 223 ? 15.854 -3.484 -34.773 1.00 82.44 223 THR A N 1
ATOM 1691 C CA . THR A 1 223 ? 15.218 -2.284 -35.336 1.00 82.44 223 THR A CA 1
ATOM 1692 C C . THR A 1 223 ? 14.372 -1.606 -34.257 1.00 82.44 223 THR A C 1
ATOM 1694 O O . THR A 1 223 ? 13.849 -2.274 -33.371 1.00 82.44 223 THR A O 1
ATOM 1697 N N . GLY A 1 224 ? 14.285 -0.271 -34.278 1.00 83.44 224 GLY A N 1
ATOM 1698 C CA . GLY A 1 224 ? 13.472 0.488 -33.313 1.00 83.44 224 GLY A CA 1
ATOM 1699 C C . GLY A 1 224 ? 14.058 0.626 -31.900 1.00 83.44 224 GLY A C 1
ATOM 1700 O O . GLY A 1 224 ? 13.330 0.969 -30.975 1.00 83.44 224 GLY A O 1
ATOM 1701 N N . GLY A 1 225 ? 15.355 0.367 -31.712 1.00 88.00 225 GLY A N 1
ATOM 1702 C CA . GLY A 1 225 ? 16.029 0.600 -30.436 1.00 88.00 225 GLY A CA 1
ATOM 1703 C C . GLY A 1 225 ? 16.282 2.089 -30.157 1.00 88.00 225 GLY A C 1
ATOM 1704 O O . GLY A 1 225 ? 16.515 2.874 -31.076 1.00 88.00 225 GLY A O 1
ATOM 1705 N N . PHE A 1 226 ? 16.275 2.476 -28.882 1.00 89.75 226 PHE A N 1
ATOM 1706 C CA . PHE A 1 226 ? 16.476 3.857 -28.438 1.00 89.75 226 PHE A CA 1
ATOM 1707 C C . PHE A 1 226 ? 17.807 4.010 -27.710 1.00 89.75 226 PHE A C 1
ATOM 1709 O O . PHE A 1 226 ? 18.097 3.277 -26.764 1.00 89.75 226 PHE A O 1
ATOM 1716 N N . ALA A 1 227 ? 18.625 4.972 -28.138 1.00 90.81 227 ALA A N 1
ATOM 1717 C CA . ALA A 1 227 ? 19.879 5.261 -27.457 1.00 90.81 227 ALA A CA 1
ATOM 1718 C C . ALA A 1 227 ? 19.597 5.909 -26.095 1.00 90.81 227 ALA A C 1
ATOM 1720 O O . ALA A 1 227 ? 18.828 6.868 -26.012 1.00 90.81 227 ALA A O 1
ATOM 1721 N N . ALA A 1 228 ? 20.194 5.381 -25.029 1.00 89.94 228 ALA A N 1
ATOM 1722 C CA . ALA A 1 228 ? 19.964 5.866 -23.671 1.00 89.94 228 ALA A CA 1
ATOM 1723 C C . ALA A 1 228 ? 21.180 5.618 -22.771 1.00 89.94 228 ALA A C 1
ATOM 1725 O O . ALA A 1 228 ? 22.059 4.811 -23.079 1.00 89.94 228 ALA A O 1
ATOM 1726 N N . LEU A 1 229 ? 21.220 6.333 -21.647 1.00 90.69 229 LEU A N 1
ATOM 1727 C CA . LEU A 1 229 ? 22.248 6.210 -20.617 1.00 90.69 229 LEU A CA 1
ATOM 1728 C C . LEU A 1 229 ? 21.616 5.728 -19.310 1.00 90.69 229 LEU A C 1
ATOM 1730 O O . LEU A 1 229 ? 20.475 6.067 -18.989 1.00 90.69 229 LEU A O 1
ATOM 1734 N N . ASN A 1 230 ? 22.365 4.951 -18.534 1.00 89.38 230 ASN A N 1
ATOM 1735 C CA . ASN A 1 230 ? 21.972 4.577 -17.183 1.00 89.38 230 ASN A CA 1
ATOM 1736 C C . ASN A 1 230 ? 22.215 5.735 -16.192 1.00 89.38 230 ASN A C 1
ATOM 1738 O O . ASN A 1 230 ? 22.791 6.772 -16.522 1.00 89.38 230 ASN A O 1
ATOM 1742 N N . LYS A 1 231 ? 21.819 5.534 -14.930 1.00 86.62 231 LYS A N 1
ATOM 1743 C CA . LYS A 1 231 ? 21.970 6.537 -13.859 1.00 86.62 231 LYS A CA 1
ATOM 1744 C C . LYS A 1 231 ? 23.425 6.932 -13.563 1.00 86.62 231 LYS A C 1
ATOM 1746 O O . LYS A 1 231 ? 23.643 7.950 -12.919 1.00 86.62 231 LYS A O 1
ATOM 1751 N N . THR A 1 232 ? 24.404 6.139 -13.999 1.00 92.50 232 THR A N 1
ATOM 1752 C CA . THR A 1 232 ? 25.840 6.399 -13.824 1.00 92.50 232 THR A CA 1
ATOM 1753 C C . THR A 1 232 ? 26.506 6.912 -15.107 1.00 92.50 232 THR A C 1
ATOM 1755 O O . THR A 1 232 ? 27.729 6.957 -15.170 1.00 92.50 232 THR A O 1
ATOM 1758 N N . GLY A 1 233 ? 25.732 7.264 -16.141 1.00 89.06 233 GLY A N 1
ATOM 1759 C CA . GLY A 1 233 ? 26.243 7.781 -17.417 1.00 89.06 233 GLY A CA 1
ATOM 1760 C C . GLY A 1 233 ? 26.804 6.725 -18.378 1.00 89.06 233 GLY A C 1
ATOM 1761 O O . GLY A 1 233 ? 27.329 7.080 -19.429 1.00 89.06 233 GLY A O 1
ATOM 1762 N N . GLY A 1 234 ? 26.695 5.434 -18.054 1.00 91.94 234 GLY A N 1
ATOM 1763 C CA . GLY A 1 234 ? 27.064 4.341 -18.955 1.00 91.94 234 GLY A CA 1
ATOM 1764 C C . GLY A 1 234 ? 25.995 4.097 -20.021 1.00 91.94 234 GLY A C 1
ATOM 1765 O O . GLY A 1 234 ? 24.808 4.292 -19.764 1.00 91.94 234 GLY A O 1
ATOM 1766 N N . VAL A 1 235 ? 26.402 3.643 -21.208 1.00 91.69 235 VAL A N 1
ATOM 1767 C CA . VAL A 1 235 ? 25.474 3.344 -22.311 1.00 91.69 235 VAL A CA 1
ATOM 1768 C C . VAL A 1 235 ? 24.541 2.191 -21.933 1.00 91.69 235 VAL A C 1
ATOM 1770 O O . VAL A 1 235 ? 24.992 1.117 -21.537 1.00 91.69 235 VAL A O 1
ATOM 1773 N N . ALA A 1 236 ? 23.237 2.424 -22.066 1.00 91.25 236 ALA A N 1
ATOM 1774 C CA . ALA A 1 236 ? 22.171 1.479 -21.758 1.00 91.25 236 ALA A CA 1
ATOM 1775 C C . ALA A 1 236 ? 21.026 1.657 -22.762 1.00 91.25 236 ALA A C 1
ATOM 1777 O O . ALA A 1 236 ? 19.935 2.106 -22.417 1.00 91.25 236 ALA A O 1
ATOM 1778 N N . ASN A 1 237 ? 21.296 1.327 -24.023 1.00 92.06 237 ASN A N 1
ATOM 1779 C CA . ASN A 1 237 ? 20.342 1.482 -25.113 1.00 92.06 237 ASN A CA 1
ATOM 1780 C C . ASN A 1 237 ? 19.124 0.589 -24.887 1.00 92.06 237 ASN A C 1
ATOM 1782 O O . ASN A 1 237 ? 19.274 -0.618 -24.697 1.00 92.06 237 ASN A O 1
ATOM 1786 N N . VAL A 1 238 ? 17.929 1.167 -24.932 1.00 90.38 238 VAL A N 1
ATOM 1787 C CA . VAL A 1 238 ? 16.669 0.458 -24.714 1.00 90.38 238 VAL A CA 1
ATOM 1788 C C . VAL A 1 238 ? 16.290 -0.287 -25.986 1.00 90.38 238 VAL A C 1
ATOM 1790 O O . VAL A 1 238 ? 16.149 0.313 -27.051 1.00 90.38 238 VAL A O 1
ATOM 1793 N N . VAL A 1 239 ? 16.117 -1.601 -25.872 1.00 90.19 239 VAL A N 1
ATOM 1794 C CA . VAL A 1 239 ? 15.734 -2.487 -26.987 1.00 90.19 239 VAL A CA 1
ATOM 1795 C C . VAL A 1 239 ? 14.364 -3.131 -26.795 1.00 90.19 239 VAL A C 1
ATOM 1797 O O . VAL A 1 239 ? 13.875 -3.811 -27.688 1.00 90.19 239 VAL A O 1
ATOM 1800 N N . GLY A 1 240 ? 13.739 -2.930 -25.637 1.00 86.44 240 GLY A N 1
ATOM 1801 C CA . GLY A 1 240 ? 12.416 -3.462 -25.352 1.00 86.44 240 GLY A CA 1
ATOM 1802 C C . GLY A 1 240 ? 11.906 -3.045 -23.983 1.00 86.44 240 GLY A C 1
ATOM 1803 O O . GLY A 1 240 ? 12.664 -2.579 -23.126 1.00 86.44 240 GLY A O 1
ATOM 1804 N N . THR A 1 241 ? 10.609 -3.231 -23.789 1.00 86.50 241 THR A N 1
ATOM 1805 C CA . THR A 1 241 ? 9.908 -2.993 -22.529 1.00 86.50 241 THR A CA 1
ATOM 1806 C C . THR A 1 241 ? 9.412 -4.329 -21.975 1.00 86.50 241 THR A C 1
ATOM 1808 O O . THR A 1 241 ? 9.256 -5.303 -22.713 1.00 86.50 241 THR A O 1
ATOM 1811 N N . GLY A 1 242 ? 9.224 -4.416 -20.663 1.00 82.38 242 GLY A N 1
ATOM 1812 C CA . GLY A 1 242 ? 8.802 -5.641 -19.995 1.00 82.38 242 GLY A CA 1
ATOM 1813 C C . GLY A 1 242 ? 8.041 -5.366 -18.705 1.00 82.38 242 GLY A C 1
ATOM 1814 O O . GLY A 1 242 ? 7.945 -4.223 -18.251 1.00 82.38 242 GLY A O 1
ATOM 1815 N N . ALA A 1 243 ? 7.520 -6.443 -18.113 1.00 77.75 243 ALA A N 1
ATOM 1816 C CA . ALA A 1 243 ? 6.686 -6.400 -16.911 1.00 77.75 243 ALA A CA 1
ATOM 1817 C C . ALA A 1 243 ? 5.445 -5.500 -17.075 1.00 77.75 243 ALA A C 1
ATOM 1819 O O . ALA A 1 243 ? 5.160 -4.661 -16.224 1.00 77.75 243 ALA A O 1
ATOM 1820 N N . LEU A 1 244 ? 4.725 -5.692 -18.186 1.00 76.31 244 LEU A N 1
ATOM 1821 C CA . LEU A 1 244 ? 3.354 -5.211 -18.339 1.00 76.31 244 LEU A CA 1
ATOM 1822 C C . LEU A 1 244 ? 2.469 -6.022 -17.397 1.00 76.31 244 LEU A C 1
ATOM 1824 O O . LEU A 1 244 ? 2.493 -7.254 -17.436 1.00 76.31 244 LEU A O 1
ATOM 1828 N N . ALA A 1 245 ? 1.735 -5.336 -16.534 1.00 73.81 245 ALA A N 1
ATOM 1829 C CA . ALA A 1 245 ? 0.894 -5.969 -15.537 1.00 73.81 245 ALA A CA 1
ATOM 1830 C C . ALA A 1 245 ? -0.537 -5.445 -15.641 1.00 73.81 245 ALA A C 1
ATOM 1832 O O . ALA A 1 245 ? -0.777 -4.274 -15.939 1.00 73.81 245 ALA A O 1
ATOM 1833 N N . HIS A 1 246 ? -1.460 -6.366 -15.396 1.00 79.94 246 HIS A N 1
ATOM 1834 C CA . HIS A 1 246 ? -2.887 -6.145 -15.245 1.00 79.94 246 HIS A CA 1
ATOM 1835 C C . HIS A 1 246 ? -3.278 -6.759 -13.903 1.00 79.94 246 HIS A C 1
ATOM 1837 O O . HIS A 1 246 ? -2.715 -7.789 -13.510 1.00 79.94 246 HIS A O 1
ATOM 1843 N N . SER A 1 247 ? -4.099 -6.068 -13.125 1.00 66.25 247 SER A N 1
ATOM 1844 C CA . SER A 1 247 ? -4.422 -6.435 -11.740 1.00 66.25 247 SER A CA 1
ATOM 1845 C C . SER A 1 247 ? -5.869 -6.141 -11.430 1.00 66.25 247 SER A C 1
ATOM 1847 O O . SER A 1 247 ? -6.346 -5.103 -11.934 1.00 66.25 247 SER A O 1
#